Protein AF-A0A1Q7JI27-F1 (afdb_monomer)

Radius of gyration: 29.11 Å; Cα contacts (8 Å, |Δi|>4): 240; chains: 1; bounding box: 107×47×72 Å

Secondary structure (DSSP, 8-state):
--------------PPPP------------------SHHHHHHHHHHHHHHHHHHHHHHHHHHHHHHHHT---HHHHHHHHHHHHHHHHT-SEEEEEEEETTTTEEEEEEEE-TT-PPPPSS--EEETTSHHHHHHHHHT--EEE-GGG-S-GGG--GGGTTEEEEEEEEEEETTEEEEEEEEEEEPPPPPPP------------

Solvent-accessible surface area (backbone atoms only — not comparable to full-atom values): 12632 Å² total; per-residue (Å²): 137,85,88,80,88,83,88,82,86,82,85,87,84,81,90,78,89,86,83,84,88,84,93,84,86,86,88,90,79,80,94,84,81,96,77,81,66,62,67,58,51,52,52,50,50,52,50,51,52,50,53,47,51,50,49,52,51,49,48,53,50,47,54,52,50,47,61,66,67,64,74,56,59,68,58,58,47,48,36,54,50,33,43,50,49,20,64,74,70,71,31,55,30,23,38,34,29,36,60,37,82,88,78,47,24,30,36,53,60,28,53,19,33,76,85,67,56,72,59,74,90,66,74,53,69,43,59,57,74,45,36,52,67,21,49,21,33,74,66,61,41,67,47,74,49,40,55,83,70,54,87,51,70,76,40,58,49,76,93,49,61,79,28,54,33,36,41,37,36,41,42,61,59,87,98,40,43,54,20,36,41,38,38,28,30,55,65,80,79,73,80,75,77,80,76,77,83,77,86,83,82,79,93,80,136

Mean predicted aligned error: 18.59 Å

Sequence (205 aa):
MLQSGIMMTNAVHLAVPEASGNRAELLAAGIDGITPRSQTEDRFLATQLELRRQNERLRLLLDLNEAVAANLPLPEMIRAIAGRLCAILRCDAVAVFLSDDEARRLRLCAQAHPDGKEPDSDEELHPVGRGLLGTVLRSCTPWVGNPARMREQAERESVFERLRSACVFPLAVRDRAVGVLALGRHERAVPVPLAGQHPGAPERD

Foldseek 3Di:
DDDDDDDDDDDDDDDDDDDDDDDDDDDDDDDDDDDDPPVVVVVVVVVVVVVVVVVVVVVVVVVVVCLVVVPDDPLVSVQVVQQVCCVVVVFQKKWKWFADPVVQWTWTSYMDGPVRDGPPPDTDTHHQCWALFNVCQVVQDKDKDALVPDPDPRNRDPSNPQFRIKIKGFPDDPPGGRIIMMTTHHDPPPPDPPDDDDDDDDDDD

pLDDT: mean 70.04, std 21.49, range [25.36, 95.88]

Nearest PDB structures (foldseek):
  3trc-assembly1_A-2  TM=7.043E-01  e=2.452E-07  Coxiella burnetii
  3oov-assembly3_B  TM=7.734E-01  e=1.692E-06  Geobacter sulfurreducens PCA
  3oov-assembly2_A  TM=7.668E-01  e=1.494E-06  Geobacter sulfurreducens PCA
  6oei-assembly1_A-2  TM=6.399E-01  e=6.646E-07  Saccharomyces cerevisiae S288C
  3k2n-assembly1_B  TM=7.358E-01  e=4.049E-06  Chlorobaculum tepidum TLS

Structure (mmCIF, N/CA/C/O backbone):
data_AF-A0A1Q7JI27-F1
#
_entry.id   AF-A0A1Q7JI27-F1
#
loop_
_atom_site.group_PDB
_atom_site.id
_atom_site.type_symbol
_atom_site.label_atom_id
_atom_site.label_alt_id
_atom_site.label_comp_id
_atom_site.label_asym_id
_atom_site.label_entity_id
_atom_site.label_seq_id
_atom_site.pdbx_PDB_ins_code
_atom_site.Cartn_x
_atom_site.Cartn_y
_atom_site.Cartn_z
_atom_site.occupancy
_atom_site.B_iso_or_equiv
_atom_site.auth_seq_id
_atom_site.auth_comp_id
_atom_site.auth_asym_id
_atom_site.auth_atom_id
_atom_site.pdbx_PDB_model_num
ATOM 1 N N . MET A 1 1 ? -48.106 0.132 -21.391 1.00 35.78 1 MET A N 1
ATOM 2 C CA . MET A 1 1 ? -47.119 -0.946 -21.628 1.00 35.78 1 MET A CA 1
ATOM 3 C C . MET A 1 1 ? -46.019 -0.809 -20.585 1.00 35.78 1 MET A C 1
ATOM 5 O O . MET A 1 1 ? -45.655 0.316 -20.274 1.00 35.78 1 MET A O 1
ATOM 9 N N . LEU A 1 2 ? -45.639 -1.925 -19.958 1.00 31.75 2 LEU A N 1
ATOM 10 C CA . LEU A 1 2 ? -44.987 -2.004 -18.645 1.00 31.75 2 LEU A CA 1
ATOM 11 C C . LEU A 1 2 ? -43.521 -1.523 -18.611 1.00 31.75 2 LEU A C 1
ATOM 13 O O . LEU A 1 2 ? -42.742 -1.849 -19.501 1.00 31.75 2 LEU A O 1
ATOM 17 N N . GLN A 1 3 ? -43.155 -0.847 -17.512 1.00 33.44 3 GLN A N 1
ATOM 18 C CA . GLN A 1 3 ? -41.793 -0.794 -16.963 1.00 33.44 3 GLN A CA 1
ATOM 19 C C . GLN A 1 3 ? -41.502 -2.092 -16.186 1.00 33.44 3 GLN A C 1
ATOM 21 O O . GLN A 1 3 ? -42.344 -2.560 -15.422 1.00 33.44 3 GLN A O 1
ATOM 26 N N . SER A 1 4 ? -40.299 -2.636 -16.360 1.00 35.59 4 SER A N 1
ATOM 27 C CA . SER A 1 4 ? -39.711 -3.755 -15.609 1.00 35.59 4 SER A CA 1
ATOM 28 C C . SER A 1 4 ? -38.348 -3.241 -15.127 1.00 35.59 4 SER A C 1
ATOM 30 O O . SER A 1 4 ? -37.598 -2.725 -15.950 1.00 35.59 4 SER A O 1
ATOM 32 N N . GLY A 1 5 ? -38.068 -3.091 -13.830 1.00 32.22 5 GLY A N 1
ATOM 33 C CA . GLY A 1 5 ? -37.704 -4.146 -12.873 1.00 32.22 5 GLY A CA 1
ATOM 34 C C . GLY A 1 5 ? -36.251 -3.864 -12.418 1.00 32.22 5 GLY A C 1
ATOM 35 O O . GLY A 1 5 ? -35.480 -3.353 -13.215 1.00 32.22 5 GLY A O 1
ATOM 36 N N . ILE A 1 6 ? -35.749 -4.064 -11.199 1.00 31.41 6 ILE A N 1
ATOM 37 C CA . ILE A 1 6 ? -36.169 -4.728 -9.963 1.00 31.41 6 ILE A CA 1
ATOM 38 C C . ILE A 1 6 ? -35.336 -4.068 -8.835 1.00 31.41 6 ILE A C 1
ATOM 40 O O . ILE A 1 6 ? -34.111 -4.038 -8.918 1.00 31.41 6 ILE A O 1
ATOM 44 N N . MET A 1 7 ? -35.985 -3.568 -7.777 1.00 26.38 7 MET A N 1
ATOM 45 C CA . MET A 1 7 ? -35.399 -3.459 -6.431 1.00 26.38 7 MET A CA 1
ATOM 46 C C . MET A 1 7 ? -35.679 -4.793 -5.733 1.00 26.38 7 MET A C 1
ATOM 48 O O . MET A 1 7 ? -36.841 -5.182 -5.642 1.00 26.38 7 MET A O 1
ATOM 52 N N . MET A 1 8 ? -34.660 -5.482 -5.217 1.00 27.97 8 MET A N 1
ATOM 53 C CA . MET A 1 8 ? -34.870 -6.551 -4.236 1.00 27.97 8 MET A CA 1
ATOM 54 C C . MET A 1 8 ? -34.174 -6.203 -2.926 1.00 27.97 8 MET A C 1
ATOM 56 O O . MET A 1 8 ? -32.992 -6.450 -2.713 1.00 27.97 8 MET A O 1
ATOM 60 N N . THR A 1 9 ? -34.98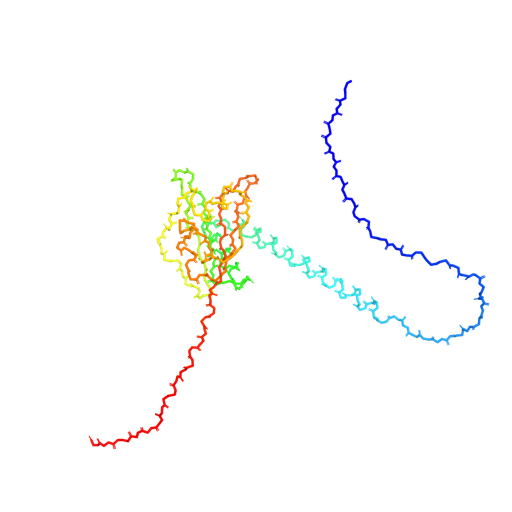1 -5.610 -2.054 1.00 29.48 9 THR A N 1
ATOM 61 C CA . THR A 1 9 ? -34.859 -5.627 -0.601 1.00 29.48 9 THR A CA 1
ATOM 62 C C . THR A 1 9 ? -34.972 -7.073 -0.122 1.00 29.48 9 THR A C 1
ATOM 64 O O . THR A 1 9 ? -35.976 -7.722 -0.405 1.00 29.48 9 THR A O 1
ATOM 67 N N . ASN A 1 10 ? -33.977 -7.579 0.610 1.00 25.36 10 ASN A N 1
ATOM 68 C CA . ASN A 1 10 ? -34.082 -8.871 1.285 1.00 25.36 10 ASN A CA 1
ATOM 69 C C . ASN A 1 10 ? -33.900 -8.676 2.794 1.00 25.36 10 ASN A C 1
ATOM 71 O O . ASN A 1 10 ? -32.814 -8.345 3.268 1.00 25.36 10 ASN A O 1
ATOM 75 N N . ALA A 1 11 ? -35.005 -8.835 3.520 1.00 32.84 11 ALA A N 1
ATOM 76 C CA . ALA A 1 11 ? -35.080 -8.839 4.970 1.00 32.84 11 ALA A CA 1
ATOM 77 C C . ALA A 1 11 ? -34.970 -10.291 5.452 1.00 32.84 11 ALA A C 1
ATOM 79 O O . ALA A 1 11 ? -35.800 -11.124 5.094 1.00 32.84 11 ALA A O 1
ATOM 80 N N . VAL A 1 12 ? -33.961 -10.596 6.271 1.00 33.38 12 VAL A N 1
ATOM 81 C CA . VAL A 1 12 ? -33.876 -11.880 6.974 1.00 33.38 12 VAL A CA 1
ATOM 82 C C . VAL A 1 12 ? -34.496 -11.716 8.355 1.00 33.38 12 VAL A C 1
ATOM 84 O O . VAL A 1 12 ? -34.033 -10.950 9.197 1.00 33.38 12 VAL A O 1
ATOM 87 N N . HIS A 1 13 ? -35.591 -12.443 8.522 1.00 31.19 13 HIS A N 1
ATOM 88 C CA . HIS A 1 13 ? -36.402 -12.609 9.713 1.00 31.19 13 HIS A CA 1
ATOM 89 C C . HIS A 1 13 ? -35.674 -13.528 10.712 1.00 31.19 13 HIS A C 1
ATOM 91 O O . HIS A 1 13 ? -35.216 -14.602 10.323 1.00 31.19 13 HIS A O 1
ATOM 97 N N . LEU A 1 14 ? -35.587 -13.140 11.989 1.00 27.95 14 LEU A N 1
ATOM 98 C CA . LEU A 1 14 ? -35.252 -14.055 13.085 1.00 27.95 14 LEU A CA 1
ATOM 99 C C . LEU A 1 14 ? -36.442 -14.112 14.046 1.00 27.95 14 LEU A C 1
ATOM 101 O O . LEU A 1 14 ? -36.891 -13.090 14.561 1.00 27.95 14 LEU A O 1
ATOM 105 N N . ALA A 1 15 ? -36.968 -15.323 14.203 1.00 29.52 15 ALA A N 1
ATOM 106 C CA . ALA A 1 15 ? -38.186 -15.656 14.920 1.00 29.52 15 ALA A CA 1
ATOM 107 C C . ALA A 1 15 ? -38.073 -15.438 16.440 1.00 29.52 15 ALA A C 1
ATOM 109 O O . ALA A 1 15 ? -37.053 -15.754 17.052 1.00 29.52 15 ALA A O 1
ATOM 110 N N . VAL A 1 16 ? -39.164 -14.957 17.039 1.00 31.06 16 VAL A N 1
ATOM 111 C CA . VAL A 1 16 ? -39.408 -14.912 18.489 1.00 31.06 16 VAL A CA 1
ATOM 112 C C . VAL A 1 16 ? -40.373 -16.055 18.828 1.00 31.06 16 VAL A C 1
ATOM 114 O O . VAL A 1 16 ? -41.385 -16.180 18.139 1.00 31.06 16 VAL A O 1
ATOM 117 N N . PRO A 1 17 ? -40.114 -16.895 19.846 1.00 34.97 17 PRO A N 1
ATOM 118 C CA . PRO A 1 17 ? -41.084 -17.891 20.270 1.00 34.97 17 PRO A CA 1
ATOM 119 C C . PRO A 1 17 ? -42.150 -17.259 21.172 1.00 34.97 17 PRO A C 1
ATOM 121 O O . PRO A 1 17 ? -41.842 -16.635 22.188 1.00 34.97 17 PRO A O 1
ATOM 124 N N . GLU A 1 18 ? -43.412 -17.450 20.792 1.00 29.83 18 GLU A N 1
ATOM 125 C CA . GLU A 1 18 ? -44.592 -17.145 21.598 1.00 29.83 18 GLU A CA 1
ATOM 126 C C . GLU A 1 18 ? -44.766 -18.208 22.695 1.00 29.83 18 GLU A C 1
ATOM 128 O O . GLU A 1 18 ? -44.785 -19.406 22.415 1.00 29.83 18 GLU A O 1
ATOM 133 N N . ALA A 1 19 ? -44.926 -17.771 23.946 1.00 32.03 19 ALA A N 1
ATOM 134 C CA . ALA A 1 19 ? -45.378 -18.615 25.047 1.00 32.03 19 ALA A CA 1
ATOM 135 C C . ALA A 1 19 ? -46.642 -18.000 25.658 1.00 32.03 19 ALA A C 1
ATOM 137 O O . 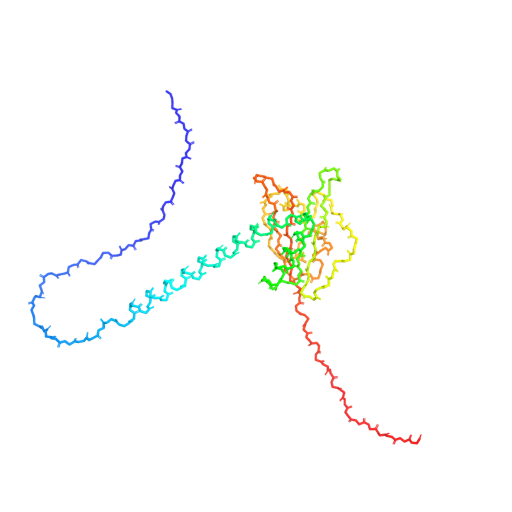ALA A 1 19 ? -46.629 -16.940 26.283 1.00 32.03 19 ALA A O 1
ATOM 138 N N . SER A 1 20 ? -47.751 -18.680 25.408 1.00 31.44 20 SER A N 1
ATOM 139 C CA . SER A 1 20 ? -49.111 -18.386 25.835 1.00 31.44 20 SER A CA 1
ATOM 140 C C . SER A 1 20 ? -49.398 -18.845 27.272 1.00 31.44 20 SER A C 1
ATOM 142 O O . SER A 1 20 ? -49.144 -19.999 27.601 1.00 31.44 20 SER A O 1
ATOM 144 N N . GLY A 1 21 ? -50.064 -17.980 28.050 1.00 30.19 21 GLY A N 1
ATOM 145 C CA . GLY A 1 21 ? -51.012 -18.347 29.116 1.00 30.19 21 GLY A CA 1
ATOM 146 C C . GLY A 1 21 ? -50.470 -18.423 30.550 1.00 30.19 21 GLY A C 1
ATOM 147 O O . GLY A 1 21 ? -49.781 -19.367 30.901 1.00 30.19 21 GLY A O 1
ATOM 148 N N . ASN A 1 22 ? -50.868 -17.496 31.431 1.00 31.17 22 ASN A N 1
ATOM 149 C CA . ASN A 1 22 ? -52.025 -17.670 32.328 1.00 31.17 22 ASN A CA 1
ATOM 150 C C . ASN A 1 22 ? -52.239 -16.402 33.192 1.00 31.17 22 ASN A C 1
ATOM 152 O O . ASN A 1 22 ? -51.288 -15.823 33.709 1.00 31.17 22 ASN A O 1
ATOM 156 N N . ARG A 1 23 ? -53.494 -15.955 33.335 1.00 37.84 23 ARG A N 1
ATOM 157 C CA . ARG A 1 23 ? -53.918 -14.790 34.136 1.00 37.84 23 ARG A CA 1
ATOM 158 C C . ARG A 1 23 ? -54.630 -15.278 35.397 1.00 37.84 23 ARG A C 1
ATOM 160 O O . ARG A 1 23 ? -55.843 -15.442 35.357 1.00 37.84 23 ARG A O 1
ATOM 167 N N . ALA A 1 24 ? -53.898 -15.464 36.490 1.00 34.53 24 ALA A N 1
ATOM 168 C CA . ALA A 1 24 ? -54.427 -15.433 37.856 1.00 34.53 24 ALA A CA 1
ATOM 169 C C . ALA A 1 24 ? -53.267 -15.576 38.847 1.00 34.53 24 ALA A C 1
ATOM 171 O O . ALA A 1 24 ? -52.792 -16.682 39.049 1.00 34.53 24 ALA A O 1
ATOM 172 N N . GLU A 1 25 ? -52.804 -14.462 39.413 1.00 34.84 25 GLU A N 1
ATOM 173 C CA . GLU A 1 25 ? -52.517 -14.322 40.850 1.00 34.84 25 GLU A CA 1
ATOM 174 C C . GLU A 1 25 ? -52.018 -12.900 41.113 1.00 34.84 25 GLU A C 1
ATOM 176 O O . GLU A 1 25 ? -50.879 -12.514 40.858 1.00 34.84 25 GLU A O 1
ATOM 181 N N . LEU A 1 26 ? -52.970 -12.085 41.554 1.00 32.94 26 LEU A N 1
ATOM 182 C CA . LEU A 1 26 ? -52.746 -10.796 42.170 1.00 32.94 26 LEU A CA 1
ATOM 183 C C . LEU A 1 26 ? -52.658 -11.049 43.683 1.00 32.94 26 LEU A C 1
ATOM 185 O O . LEU A 1 26 ? -53.560 -11.679 44.232 1.00 32.94 26 LEU A O 1
ATOM 189 N N . LEU A 1 27 ? -51.654 -10.430 44.312 1.00 31.81 27 LEU A N 1
ATOM 190 C CA . LEU A 1 27 ? -51.533 -10.033 45.726 1.00 31.81 27 LEU A CA 1
ATOM 191 C C . LEU A 1 27 ? -50.530 -10.804 46.608 1.00 31.81 27 LEU A C 1
ATOM 193 O O . LEU A 1 27 ? -50.555 -12.021 46.718 1.00 31.81 27 LEU A O 1
ATOM 197 N N . ALA A 1 28 ? -49.778 -9.975 47.347 1.00 29.42 28 ALA A N 1
ATOM 198 C CA . ALA A 1 28 ? -49.032 -10.220 48.586 1.00 29.42 28 ALA A CA 1
ATOM 199 C C . ALA A 1 28 ? -47.536 -10.584 48.488 1.00 29.42 28 ALA A C 1
ATOM 201 O O . ALA A 1 28 ? -47.153 -11.741 48.577 1.00 29.42 28 ALA A O 1
ATOM 202 N N . ALA A 1 29 ? -46.694 -9.547 48.426 1.00 32.19 29 ALA A N 1
ATOM 203 C CA . ALA A 1 29 ? -45.519 -9.317 49.288 1.00 32.19 29 ALA A CA 1
ATOM 204 C C . ALA A 1 29 ? -44.807 -8.075 48.721 1.00 32.19 29 ALA A C 1
ATOM 206 O O . ALA A 1 29 ? -44.520 -8.010 47.535 1.00 32.19 29 ALA A O 1
ATOM 207 N N . GLY A 1 30 ? -44.653 -6.979 49.455 1.00 28.62 30 GLY A N 1
ATOM 208 C CA . GLY A 1 30 ? -43.846 -6.958 50.668 1.00 28.62 30 GLY A CA 1
ATOM 209 C C . GLY A 1 30 ? -42.439 -6.516 50.262 1.00 28.62 30 GLY A C 1
ATOM 210 O O . GLY A 1 30 ? -41.783 -7.179 49.473 1.00 28.62 30 GLY A O 1
ATOM 211 N N . ILE A 1 31 ? -42.052 -5.337 50.730 1.00 46.81 31 ILE A N 1
ATOM 212 C CA . ILE A 1 31 ? -40.806 -4.620 50.451 1.00 46.81 31 ILE A CA 1
ATOM 213 C C . ILE A 1 31 ? -39.591 -5.530 50.693 1.00 46.81 31 ILE A C 1
ATOM 215 O O . ILE A 1 31 ? -39.471 -6.039 51.798 1.00 46.81 31 ILE A O 1
ATOM 219 N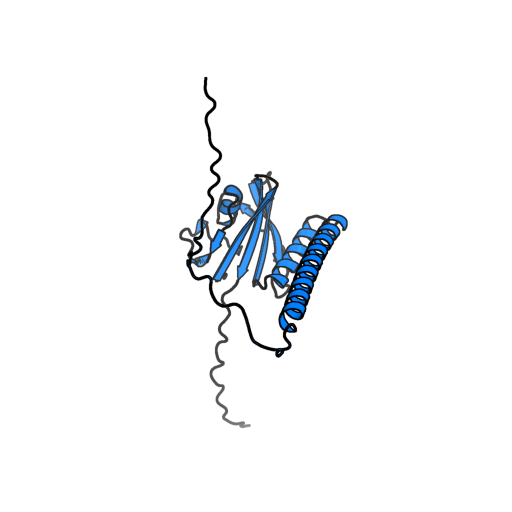 N . ASP A 1 32 ? -38.708 -5.694 49.698 1.00 36.47 32 ASP A N 1
ATOM 220 C CA . ASP A 1 32 ? -37.250 -5.814 49.883 1.00 36.47 32 ASP A CA 1
ATOM 221 C C . ASP A 1 32 ? -36.505 -5.908 48.536 1.00 36.47 32 ASP A C 1
ATOM 223 O O . ASP A 1 32 ? -36.860 -6.701 47.667 1.00 36.47 32 ASP A O 1
ATOM 227 N N . GLY A 1 33 ? -35.432 -5.120 48.379 1.00 36.84 33 GLY A N 1
ATOM 228 C CA . GLY A 1 33 ? -34.380 -5.406 47.393 1.00 36.84 33 GLY A CA 1
ATOM 229 C C . GLY A 1 33 ? -33.932 -4.244 46.503 1.00 36.84 33 GLY A C 1
ATOM 230 O O . GLY A 1 33 ? -34.367 -4.094 45.367 1.00 36.84 33 GLY A O 1
ATOM 231 N N . ILE A 1 34 ? -32.970 -3.466 46.995 1.00 49.34 34 ILE A N 1
ATOM 232 C CA . ILE A 1 34 ? -32.126 -2.533 46.237 1.00 49.34 34 ILE A CA 1
ATOM 233 C C . ILE A 1 34 ? -31.548 -3.211 44.980 1.00 49.34 34 ILE A C 1
ATOM 235 O O . ILE A 1 34 ? -30.660 -4.046 45.092 1.00 49.34 34 ILE A O 1
ATOM 239 N N . THR A 1 35 ? -31.959 -2.794 43.783 1.00 57.19 35 THR A N 1
ATOM 240 C CA . THR A 1 35 ? -31.112 -2.828 42.575 1.00 57.19 35 THR A CA 1
ATOM 241 C C . THR A 1 35 ? -31.520 -1.667 41.667 1.00 57.19 35 THR A C 1
ATOM 243 O O . THR A 1 35 ? -32.651 -1.621 41.190 1.00 57.19 35 THR A O 1
ATOM 246 N N . PRO A 1 36 ? -30.640 -0.663 41.477 1.00 50.00 36 PRO A N 1
ATOM 247 C CA . PRO A 1 36 ? -30.064 -0.524 40.140 1.00 50.00 36 PRO A CA 1
ATOM 248 C C . PRO A 1 36 ? -28.675 0.140 40.191 1.00 50.00 36 PRO A C 1
ATOM 250 O O . PRO A 1 36 ? -28.548 1.353 40.031 1.00 50.00 36 PRO A O 1
ATOM 253 N N . ARG A 1 37 ? -27.608 -0.635 40.419 1.00 48.06 37 ARG A N 1
ATOM 254 C CA . ARG A 1 37 ? -26.233 -0.112 40.286 1.00 48.06 37 ARG A CA 1
ATOM 255 C C . ARG A 1 37 ? -25.603 -0.444 38.928 1.00 48.06 37 ARG A C 1
ATOM 257 O O . ARG A 1 37 ? -24.923 0.406 38.370 1.00 48.06 37 ARG A O 1
ATOM 264 N N . SER A 1 38 ? -25.940 -1.595 38.337 1.00 55.69 38 SER A N 1
ATOM 265 C CA . SER A 1 38 ? -25.374 -2.027 37.049 1.00 55.69 38 SER A CA 1
ATOM 266 C C . SER A 1 38 ? -25.878 -1.226 35.844 1.00 55.69 38 SER A C 1
ATOM 268 O O . SER A 1 38 ? -25.070 -0.790 35.039 1.00 55.69 38 SER A O 1
ATOM 270 N N . GLN A 1 39 ? -27.181 -0.924 35.737 1.00 55.38 39 GLN A N 1
ATOM 271 C CA . GLN A 1 39 ? -27.722 -0.245 34.542 1.00 55.38 39 GLN A CA 1
ATOM 272 C C . GLN A 1 39 ? -27.161 1.173 34.330 1.00 55.38 39 GLN A C 1
ATOM 274 O O . GLN A 1 39 ? -26.995 1.621 33.195 1.00 55.38 39 GLN A O 1
ATOM 279 N N . THR A 1 40 ? -26.869 1.894 35.414 1.00 56.75 40 THR A N 1
ATOM 280 C CA . THR A 1 40 ? -26.315 3.255 35.355 1.00 56.75 40 THR A CA 1
ATOM 281 C C . THR A 1 40 ? -24.840 3.232 34.964 1.00 56.75 40 THR A C 1
ATOM 283 O O . THR A 1 40 ? -24.407 4.059 34.162 1.00 56.75 40 THR A O 1
ATOM 286 N N . GLU A 1 41 ? -24.086 2.264 35.493 1.00 64.94 41 GLU A N 1
ATOM 287 C CA . GLU A 1 41 ? -22.679 2.022 35.157 1.00 64.94 41 GLU A CA 1
ATOM 288 C C . GLU A 1 41 ? -22.547 1.543 33.701 1.00 64.94 41 GLU A C 1
ATOM 290 O O . GLU A 1 41 ? -21.755 2.108 32.950 1.00 64.94 41 GLU A O 1
ATOM 295 N N . ASP A 1 42 ? -23.403 0.625 33.247 1.00 69.75 42 ASP A N 1
ATOM 296 C CA . ASP A 1 42 ? -23.442 0.142 31.861 1.00 69.75 42 ASP A CA 1
ATOM 297 C C . ASP A 1 42 ? -23.762 1.272 30.874 1.00 69.75 42 ASP A C 1
ATOM 299 O O . ASP A 1 42 ? -23.112 1.416 29.835 1.00 69.75 42 ASP A O 1
ATOM 303 N N . ARG A 1 43 ? -24.725 2.141 31.214 1.00 73.25 43 ARG A N 1
ATOM 304 C CA . ARG A 1 43 ? -25.081 3.299 30.380 1.00 73.25 43 ARG A CA 1
ATOM 305 C C . ARG A 1 43 ? -23.980 4.359 30.368 1.00 73.25 43 ARG A C 1
ATOM 307 O O . ARG A 1 43 ? -23.734 4.976 29.329 1.00 73.25 43 ARG A O 1
ATOM 314 N N . PHE A 1 44 ? -23.292 4.553 31.490 1.00 77.38 44 PHE A N 1
ATOM 315 C CA . PHE A 1 44 ? -22.135 5.442 31.590 1.00 77.38 44 PHE A CA 1
ATOM 316 C C . PHE A 1 44 ? -20.955 4.931 30.752 1.00 77.38 44 PHE A C 1
ATOM 318 O O . PHE A 1 44 ? -20.363 5.702 29.997 1.00 77.38 44 PHE A O 1
ATOM 325 N N . LEU A 1 45 ? -20.662 3.630 30.810 1.00 81.31 45 LEU A N 1
ATOM 326 C CA . LEU A 1 45 ? -19.622 2.985 30.008 1.00 81.31 45 LEU A CA 1
ATOM 327 C C . LEU A 1 45 ? -19.949 3.020 28.512 1.00 81.31 45 LEU A C 1
ATOM 329 O O . LEU A 1 45 ? -19.080 3.354 27.708 1.00 81.31 45 LEU A O 1
ATOM 333 N N . ALA A 1 46 ? -21.202 2.764 28.129 1.00 79.56 46 ALA A N 1
ATOM 334 C CA . ALA A 1 46 ? -21.650 2.887 26.742 1.00 79.56 46 ALA A CA 1
ATOM 335 C C . ALA A 1 46 ? -21.486 4.323 26.212 1.00 79.56 46 ALA A C 1
ATOM 337 O O . ALA A 1 46 ? -20.978 4.526 25.110 1.00 79.56 46 ALA A O 1
ATOM 338 N N . THR A 1 47 ? -21.830 5.324 27.027 1.00 84.50 47 THR A N 1
ATOM 339 C CA . THR A 1 47 ? -21.668 6.746 26.678 1.00 84.50 47 THR A CA 1
ATOM 340 C C . THR A 1 47 ? -20.190 7.135 26.568 1.00 84.50 47 THR A C 1
ATOM 342 O O . THR A 1 47 ? -19.806 7.846 25.644 1.00 84.50 47 THR A O 1
ATOM 345 N N . GLN A 1 48 ? -19.337 6.638 27.468 1.00 86.31 48 GLN A N 1
ATOM 346 C CA . GLN A 1 48 ? -17.882 6.831 27.421 1.00 86.31 48 GLN A CA 1
ATOM 347 C C . GLN A 1 48 ? -17.258 6.218 26.160 1.00 86.31 48 GLN A C 1
ATOM 349 O O . GLN A 1 48 ? -16.399 6.840 25.538 1.00 86.31 48 GLN A O 1
ATOM 354 N N . LEU A 1 49 ? -17.683 5.015 25.768 1.00 86.81 49 LEU A N 1
ATOM 355 C CA . LEU A 1 49 ? -17.204 4.344 24.557 1.00 86.81 49 LEU A CA 1
ATOM 356 C C . LEU A 1 49 ? -17.643 5.074 23.286 1.00 86.81 49 LEU A C 1
ATOM 358 O O . LEU A 1 49 ? -16.836 5.234 22.373 1.00 86.81 49 LEU A O 1
ATOM 362 N N . GLU A 1 50 ? -18.884 5.557 23.243 1.00 86.19 50 GLU A N 1
ATOM 363 C CA . GLU A 1 50 ? -19.381 6.358 22.123 1.00 86.19 50 GLU A CA 1
ATOM 364 C C . GLU A 1 50 ? -18.638 7.697 22.029 1.00 86.19 50 GLU A C 1
ATOM 366 O O . GLU A 1 50 ? -18.156 8.064 20.961 1.00 86.19 50 GLU A O 1
ATOM 371 N N . LEU A 1 51 ? -18.425 8.388 23.154 1.00 87.62 51 LEU A N 1
ATOM 372 C CA . LEU A 1 51 ? -17.665 9.639 23.192 1.00 87.62 51 LEU A CA 1
ATOM 373 C C . LEU A 1 51 ? -16.196 9.444 22.777 1.00 87.62 51 LEU A C 1
ATOM 375 O O . LEU A 1 51 ? -15.618 10.313 22.118 1.00 87.62 51 LEU A O 1
ATOM 379 N N . ARG A 1 52 ? -15.588 8.303 23.131 1.00 84.50 52 ARG A N 1
ATOM 380 C CA . ARG A 1 52 ? -14.249 7.914 22.657 1.00 84.50 52 ARG A CA 1
ATOM 381 C C . ARG A 1 52 ? -14.242 7.661 21.156 1.00 84.50 52 ARG A C 1
ATOM 383 O O . ARG A 1 52 ? -13.404 8.241 20.478 1.00 84.50 52 ARG A O 1
ATOM 390 N N . ARG A 1 53 ? -15.205 6.901 20.625 1.00 84.44 53 ARG A N 1
ATOM 391 C CA . ARG A 1 53 ? -15.357 6.684 19.176 1.00 84.44 53 ARG A CA 1
ATOM 392 C C . ARG A 1 53 ? -15.547 7.986 18.408 1.00 84.44 53 ARG A C 1
ATOM 394 O O . ARG A 1 53 ? -14.949 8.164 17.350 1.00 84.44 53 ARG A O 1
ATOM 401 N N . GLN A 1 54 ? -16.354 8.905 18.933 1.00 81.81 54 GLN A N 1
AT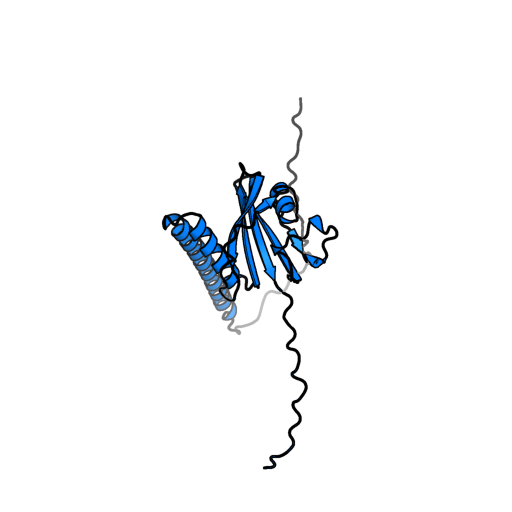OM 402 C CA . GLN A 1 54 ? -16.564 10.209 18.311 1.00 81.81 54 GLN A CA 1
ATOM 403 C C . GLN A 1 54 ? -15.304 11.075 18.363 1.00 81.81 54 GLN A C 1
ATOM 405 O O . GLN A 1 54 ? -14.978 11.703 17.361 1.00 81.81 54 GLN A O 1
ATOM 410 N N . ASN A 1 55 ? -14.547 11.052 19.464 1.00 86.38 55 ASN A N 1
ATOM 411 C CA . ASN A 1 55 ? -13.244 11.722 19.546 1.00 86.38 55 ASN A CA 1
ATOM 412 C C . ASN A 1 55 ? -12.197 11.111 18.611 1.00 86.38 55 ASN A C 1
ATOM 414 O O . ASN A 1 55 ? -11.457 11.849 17.970 1.00 86.38 55 ASN A O 1
ATOM 418 N N . GLU A 1 56 ? -12.124 9.784 18.512 1.00 83.38 56 GLU A N 1
ATOM 419 C CA . GLU A 1 56 ? -11.239 9.086 17.573 1.00 83.38 56 GLU A CA 1
ATOM 420 C C . GLU A 1 56 ? -11.597 9.449 16.133 1.00 83.38 56 GLU A C 1
ATOM 422 O O . GLU A 1 56 ? -10.723 9.811 15.353 1.00 83.38 56 GLU A O 1
ATOM 427 N N . ARG A 1 57 ? -12.890 9.459 15.794 1.00 81.19 57 ARG A N 1
ATOM 428 C CA . ARG A 1 57 ? -13.376 9.894 14.481 1.00 81.19 57 ARG A CA 1
ATOM 429 C C . ARG A 1 57 ? -13.063 11.365 14.202 1.00 81.19 57 ARG A C 1
ATOM 431 O O . ARG A 1 57 ? -12.633 11.680 13.098 1.00 81.19 57 ARG A O 1
ATOM 438 N N . LEU A 1 58 ? -13.268 12.256 15.173 1.00 76.25 58 LEU A N 1
ATOM 439 C CA . LEU A 1 58 ? -12.946 13.681 15.052 1.00 76.25 58 LEU A CA 1
ATOM 440 C C . LEU A 1 58 ? -11.442 13.907 14.892 1.00 76.25 58 LEU A C 1
ATOM 442 O O . LEU A 1 58 ? -11.057 14.718 14.060 1.00 76.25 58 LEU A O 1
ATOM 446 N N . ARG A 1 59 ? -10.600 13.165 15.620 1.00 75.81 59 ARG A N 1
ATOM 447 C CA . ARG A 1 59 ? -9.140 13.187 15.451 1.00 75.81 59 ARG A CA 1
ATOM 448 C C . ARG A 1 59 ? -8.719 12.695 14.080 1.00 75.81 59 ARG A C 1
ATOM 450 O O . ARG A 1 59 ? -7.937 13.369 13.440 1.00 75.81 59 ARG A O 1
ATOM 457 N N . LEU A 1 60 ? -9.288 11.595 13.592 1.00 76.69 60 LEU A N 1
ATOM 458 C CA . LEU A 1 60 ? -9.019 11.118 12.235 1.00 76.69 60 LEU A CA 1
ATOM 459 C C . LEU A 1 60 ? -9.411 12.162 11.182 1.00 76.69 60 LEU A C 1
ATOM 461 O O . LEU A 1 60 ? -8.677 12.369 10.225 1.00 76.69 60 LEU A O 1
ATOM 465 N N . LEU A 1 61 ? -10.552 12.835 11.356 1.00 76.31 61 LEU A N 1
ATOM 466 C CA . LEU A 1 61 ? -10.978 13.905 10.454 1.00 76.31 61 LEU A CA 1
ATOM 467 C C . LEU A 1 61 ? -10.067 15.131 10.544 1.00 76.31 61 LEU A C 1
ATOM 469 O O . LEU A 1 61 ? -9.742 15.689 9.505 1.00 76.31 61 LEU A O 1
ATOM 473 N N . LEU A 1 62 ? -9.642 15.532 11.745 1.00 76.88 62 LEU A N 1
ATOM 474 C CA . LEU A 1 62 ? -8.670 16.608 11.949 1.00 76.88 62 LEU A CA 1
ATOM 475 C C . LEU A 1 62 ? -7.317 16.258 11.332 1.00 76.88 62 LEU A C 1
ATOM 477 O O . LEU A 1 62 ? -6.823 17.051 10.550 1.00 76.88 62 LEU A O 1
ATOM 481 N N . ASP A 1 63 ? -6.784 15.063 11.580 1.00 67.31 63 ASP A N 1
ATOM 482 C CA . ASP A 1 63 ? -5.521 14.579 11.013 1.00 67.31 63 ASP A CA 1
ATOM 483 C C . ASP A 1 63 ? -5.570 14.546 9.477 1.00 67.31 63 ASP A C 1
ATOM 485 O O . ASP A 1 63 ? -4.620 14.948 8.807 1.00 67.31 63 ASP A O 1
ATOM 489 N N . LEU A 1 64 ? -6.690 14.094 8.899 1.00 70.44 64 LEU A N 1
ATOM 490 C CA . LEU A 1 64 ? -6.908 14.119 7.451 1.00 70.44 64 LEU A CA 1
ATOM 491 C C . LEU A 1 64 ? -7.009 15.553 6.924 1.00 70.44 64 LEU A C 1
ATOM 493 O O . LEU A 1 64 ? -6.438 15.864 5.884 1.00 70.44 64 LEU A O 1
ATOM 497 N N . ASN A 1 65 ? -7.723 16.428 7.630 1.00 61.09 65 ASN A N 1
ATOM 498 C CA . A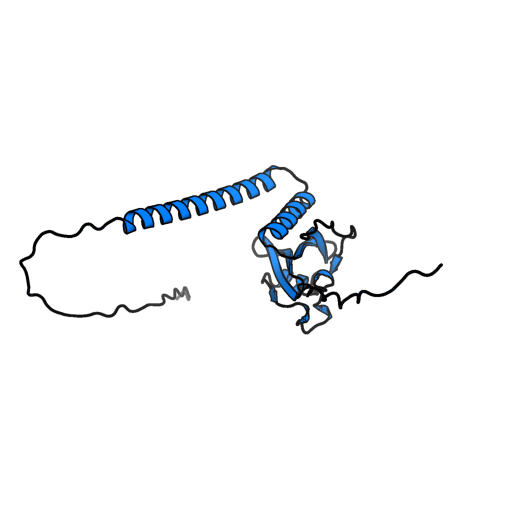SN A 1 65 ? -7.922 17.810 7.212 1.00 61.09 65 ASN A CA 1
ATOM 499 C C . ASN A 1 65 ? -6.636 18.633 7.360 1.00 61.09 65 ASN A C 1
ATOM 501 O O . ASN A 1 65 ? -6.367 19.491 6.533 1.00 61.09 65 ASN A O 1
ATOM 505 N N . GLU A 1 66 ? -5.815 18.339 8.363 1.00 61.81 66 GLU A N 1
ATOM 506 C CA . GLU A 1 66 ? -4.510 18.950 8.601 1.00 61.81 66 GLU A CA 1
ATOM 507 C C . GLU A 1 66 ? -3.481 18.443 7.581 1.00 61.81 66 GLU A C 1
ATOM 509 O O . GLU A 1 66 ? -2.726 19.240 7.034 1.00 61.81 66 GLU A O 1
ATOM 514 N N . ALA A 1 67 ? -3.528 17.159 7.203 1.00 56.28 67 ALA A N 1
ATOM 515 C CA . ALA A 1 67 ? -2.744 16.624 6.087 1.00 56.28 67 ALA A CA 1
ATOM 516 C C . ALA A 1 67 ? -3.115 17.270 4.738 1.00 56.28 67 ALA A C 1
ATOM 518 O O . ALA A 1 67 ? -2.232 17.554 3.932 1.00 56.28 67 ALA A O 1
ATOM 519 N N . VAL A 1 68 ? -4.403 17.549 4.507 1.00 57.16 68 VAL A N 1
ATOM 520 C CA . VAL A 1 68 ? -4.880 18.281 3.321 1.00 57.16 68 VAL A CA 1
ATOM 521 C C . VAL A 1 68 ? -4.526 19.776 3.399 1.00 57.16 68 VAL A C 1
ATOM 523 O O . VAL A 1 68 ? -4.188 20.376 2.382 1.00 57.16 68 VAL A O 1
ATOM 526 N N . ALA A 1 69 ? -4.570 20.383 4.590 1.00 52.50 69 ALA A N 1
ATOM 527 C CA . ALA A 1 69 ? -4.337 21.813 4.810 1.00 52.50 69 ALA A CA 1
ATOM 528 C C . ALA A 1 69 ? -2.855 22.209 4.889 1.00 52.50 69 ALA A C 1
ATOM 530 O O . ALA A 1 69 ? -2.533 23.376 4.671 1.00 52.50 69 ALA A O 1
ATOM 531 N N . ALA A 1 70 ? -1.943 21.273 5.164 1.00 50.47 70 ALA A N 1
ATOM 532 C CA . ALA A 1 70 ? -0.519 21.569 5.323 1.00 50.47 70 ALA A CA 1
ATOM 533 C C . ALA A 1 70 ? 0.188 21.975 4.016 1.00 50.47 70 ALA A C 1
ATOM 535 O O . ALA A 1 70 ? 1.362 22.335 4.052 1.00 50.47 70 ALA A O 1
ATOM 536 N N . ASN A 1 71 ? -0.505 21.931 2.869 1.00 52.44 71 ASN A N 1
ATOM 537 C CA . ASN A 1 71 ? 0.043 22.280 1.555 1.00 52.44 71 ASN A CA 1
ATOM 538 C C . ASN A 1 71 ? 1.369 21.546 1.260 1.00 52.44 71 ASN A C 1
ATOM 540 O O . ASN A 1 71 ? 2.235 22.060 0.549 1.00 52.44 71 ASN A O 1
ATOM 544 N N . LEU A 1 72 ? 1.537 20.355 1.852 1.00 56.28 72 LEU A N 1
ATOM 545 C CA . LEU A 1 72 ? 2.698 19.512 1.628 1.00 56.28 72 LEU A CA 1
ATOM 546 C C . LEU A 1 72 ? 2.673 19.049 0.170 1.00 56.28 72 LEU A C 1
ATOM 548 O O . LEU A 1 72 ? 1.610 18.654 -0.329 1.00 56.28 72 LEU A O 1
ATOM 552 N N . PRO A 1 73 ? 3.827 19.021 -0.514 1.00 72.25 73 PRO A N 1
ATOM 553 C CA . PRO A 1 73 ? 3.934 18.328 -1.784 1.00 72.25 73 PRO A CA 1
ATOM 554 C C . PRO A 1 73 ? 3.374 16.908 -1.628 1.00 72.25 73 PRO A C 1
ATOM 556 O O . PRO A 1 73 ? 3.732 16.197 -0.687 1.00 72.25 73 PRO A O 1
ATOM 559 N N . LEU A 1 74 ? 2.510 16.479 -2.556 1.00 75.56 74 LEU A N 1
ATOM 560 C CA . LEU A 1 74 ? 1.865 15.156 -2.553 1.00 75.56 74 LEU A CA 1
ATOM 561 C C . LEU A 1 74 ? 2.804 13.992 -2.143 1.00 75.56 74 LEU A C 1
ATOM 563 O O . LEU A 1 74 ? 2.371 13.147 -1.356 1.00 75.56 74 LEU A O 1
ATOM 567 N N . PRO A 1 75 ? 4.079 13.935 -2.587 1.00 76.94 75 PRO A N 1
ATOM 568 C CA . PRO A 1 75 ? 5.008 12.889 -2.159 1.00 76.94 75 PRO A CA 1
ATOM 569 C C . PRO A 1 75 ? 5.257 12.851 -0.646 1.00 76.94 75 PRO A C 1
ATOM 571 O O . PRO A 1 75 ? 5.303 11.775 -0.055 1.00 76.94 75 PRO A O 1
ATOM 574 N N . GLU A 1 76 ? 5.400 14.005 0.003 1.00 79.75 76 GLU A N 1
ATOM 575 C CA . GLU A 1 76 ? 5.657 14.080 1.444 1.00 79.75 76 GLU A CA 1
ATOM 576 C C . GLU A 1 76 ? 4.431 13.649 2.249 1.00 79.75 76 GLU A C 1
ATOM 578 O O . GLU A 1 76 ? 4.555 12.887 3.210 1.00 79.75 76 GLU A O 1
ATOM 583 N N . MET A 1 77 ? 3.236 14.045 1.801 1.00 84.62 77 MET A N 1
ATOM 584 C CA . MET A 1 77 ? 1.980 13.601 2.405 1.00 84.62 77 MET A CA 1
ATOM 585 C C . MET A 1 77 ? 1.831 12.075 2.326 1.00 84.62 77 MET A C 1
ATOM 587 O O . MET A 1 77 ? 1.525 11.429 3.329 1.00 84.62 77 MET A O 1
ATOM 591 N N . ILE A 1 78 ? 2.087 11.476 1.159 1.00 86.12 78 ILE A N 1
ATOM 592 C CA . ILE A 1 78 ? 1.984 10.020 0.977 1.00 86.12 78 ILE A CA 1
ATOM 593 C C . ILE A 1 78 ? 2.993 9.285 1.870 1.00 86.12 78 ILE A C 1
ATOM 595 O O . ILE A 1 78 ? 2.628 8.290 2.500 1.00 86.12 78 ILE A O 1
ATOM 599 N N . ARG A 1 79 ? 4.233 9.781 1.988 1.00 86.38 79 ARG A N 1
ATOM 600 C CA . ARG A 1 79 ? 5.241 9.203 2.897 1.00 86.38 79 ARG A CA 1
ATOM 601 C C . ARG A 1 79 ? 4.803 9.272 4.356 1.00 86.38 79 ARG A C 1
ATOM 603 O O . ARG A 1 79 ? 4.887 8.266 5.060 1.00 86.38 79 ARG A O 1
ATOM 610 N N . ALA A 1 80 ? 4.282 10.416 4.800 1.00 85.56 80 ALA A N 1
ATOM 611 C CA . ALA A 1 80 ? 3.782 10.575 6.162 1.00 85.56 80 ALA A CA 1
ATOM 612 C C . ALA A 1 80 ? 2.624 9.605 6.462 1.00 85.56 80 ALA A C 1
ATOM 614 O O . ALA A 1 80 ? 2.593 8.988 7.530 1.00 85.56 80 ALA A O 1
ATOM 615 N N . ILE A 1 81 ? 1.700 9.422 5.513 1.00 88.06 81 ILE A N 1
ATOM 616 C CA . ILE A 1 81 ? 0.595 8.460 5.633 1.00 88.06 81 ILE A CA 1
ATOM 617 C C . ILE A 1 81 ? 1.130 7.026 5.706 1.00 88.06 81 ILE A C 1
ATOM 619 O O . ILE A 1 81 ? 0.735 6.281 6.602 1.00 88.06 81 ILE A O 1
ATOM 623 N N . ALA A 1 82 ? 2.046 6.636 4.815 1.00 89.69 82 ALA A N 1
ATOM 624 C CA . ALA A 1 82 ? 2.626 5.293 4.804 1.00 89.69 82 ALA A CA 1
ATOM 625 C C . ALA A 1 82 ? 3.328 4.960 6.133 1.00 89.69 82 ALA A C 1
ATOM 627 O O . ALA A 1 82 ? 3.083 3.897 6.707 1.00 89.69 82 ALA A O 1
ATOM 628 N N . GLY A 1 83 ? 4.122 5.893 6.671 1.00 88.31 83 GLY A N 1
ATOM 629 C CA . GLY A 1 83 ? 4.775 5.738 7.974 1.00 88.31 83 GLY A CA 1
ATOM 630 C C . GLY A 1 83 ? 3.776 5.563 9.122 1.00 88.31 83 GLY A C 1
ATOM 631 O O . GLY A 1 83 ? 3.913 4.652 9.941 1.00 88.31 83 GLY A O 1
ATOM 632 N N . ARG A 1 84 ? 2.712 6.376 9.149 1.00 88.25 84 ARG A N 1
ATOM 633 C CA . ARG A 1 84 ? 1.640 6.262 10.154 1.00 88.25 84 ARG A CA 1
ATOM 634 C C . ARG A 1 84 ? 0.891 4.934 10.053 1.00 88.25 84 ARG A C 1
ATOM 636 O O . ARG A 1 84 ? 0.642 4.307 11.080 1.00 88.25 84 ARG A O 1
ATOM 643 N N . LEU A 1 85 ? 0.564 4.481 8.841 1.00 89.12 85 LEU A N 1
ATOM 644 C CA . LEU A 1 85 ? -0.075 3.180 8.619 1.00 89.12 85 LEU A CA 1
ATOM 645 C C . LEU A 1 85 ? 0.808 2.038 9.122 1.00 89.12 85 LEU A C 1
ATOM 647 O O . LEU A 1 85 ? 0.305 1.151 9.809 1.00 89.12 85 LEU A O 1
ATOM 651 N N . CYS A 1 86 ? 2.113 2.096 8.850 1.00 88.31 86 CYS A N 1
ATOM 652 C CA . CYS A 1 86 ? 3.068 1.101 9.328 1.00 88.31 86 CYS A CA 1
ATOM 653 C C . CYS A 1 86 ? 3.052 0.994 10.862 1.00 88.31 86 CYS A C 1
ATOM 655 O O . CYS A 1 86 ? 2.950 -0.104 11.413 1.00 88.31 86 CYS A O 1
ATOM 657 N N . ALA A 1 87 ? 3.067 2.139 11.554 1.00 84.94 87 ALA A N 1
ATOM 658 C CA . ALA A 1 87 ? 3.047 2.202 13.014 1.00 84.94 87 ALA A CA 1
ATOM 659 C C . ALA A 1 87 ? 1.714 1.726 13.624 1.00 84.94 87 ALA A C 1
ATOM 661 O O . ALA A 1 87 ? 1.709 0.949 14.582 1.00 84.94 87 ALA A O 1
ATOM 662 N N . ILE A 1 88 ? 0.576 2.165 13.073 1.00 87.69 88 ILE A N 1
ATOM 663 C CA . ILE A 1 88 ? -0.762 1.852 13.605 1.00 87.69 88 ILE A CA 1
ATOM 664 C C . ILE A 1 88 ? -1.127 0.387 13.352 1.00 87.69 88 ILE A C 1
ATOM 666 O O . ILE A 1 88 ? -1.612 -0.297 14.255 1.00 87.69 88 ILE A O 1
ATOM 670 N N . LEU A 1 89 ? -0.887 -0.108 12.135 1.00 85.69 89 LEU A N 1
ATOM 671 C CA . LEU A 1 89 ? -1.270 -1.460 11.725 1.00 85.69 89 LEU A CA 1
ATOM 672 C C . LEU A 1 89 ? -0.266 -2.529 12.172 1.00 85.69 89 LEU A C 1
ATOM 674 O O . LEU A 1 89 ? -0.567 -3.718 12.061 1.00 85.69 89 LEU A O 1
ATOM 678 N N . ARG A 1 90 ? 0.899 -2.128 12.705 1.00 84.19 90 ARG A N 1
ATOM 679 C CA . ARG A 1 90 ? 1.981 -3.028 13.144 1.00 84.19 90 ARG A CA 1
ATOM 680 C C . ARG A 1 90 ? 2.365 -4.043 12.059 1.00 84.19 90 ARG A C 1
ATOM 682 O O . ARG A 1 90 ? 2.572 -5.226 12.345 1.00 84.19 90 ARG A O 1
ATOM 689 N N . CYS A 1 91 ? 2.380 -3.583 10.813 1.00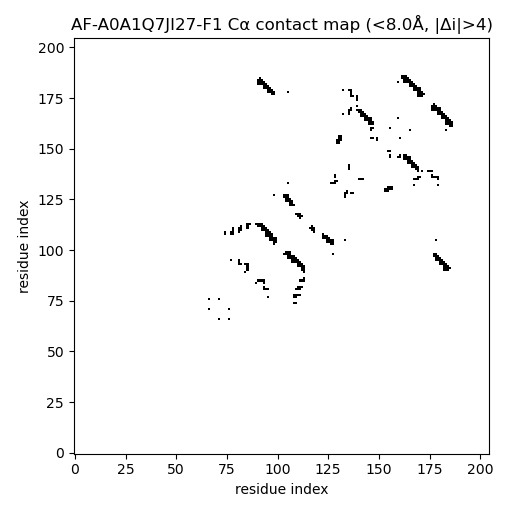 85.50 91 CYS A N 1
ATOM 690 C CA . CYS A 1 91 ? 2.866 -4.335 9.666 1.00 85.50 91 CYS A CA 1
ATOM 691 C C . CYS A 1 91 ? 4.360 -4.075 9.471 1.00 85.50 91 CYS A C 1
ATOM 693 O O . CYS A 1 91 ? 4.873 -3.042 9.894 1.00 85.50 91 CYS A O 1
ATOM 695 N N . ASP A 1 92 ? 5.046 -5.018 8.833 1.00 88.50 92 ASP A N 1
ATOM 696 C CA . ASP A 1 92 ? 6.500 -4.963 8.675 1.00 88.50 92 ASP A CA 1
ATOM 697 C C . ASP A 1 92 ? 6.924 -4.194 7.414 1.00 88.50 92 ASP A C 1
ATOM 699 O O . ASP A 1 92 ? 8.072 -3.779 7.301 1.00 88.50 92 ASP A O 1
ATOM 703 N N . ALA A 1 93 ? 5.994 -3.976 6.481 1.00 88.94 93 ALA A N 1
ATOM 704 C CA . ALA A 1 93 ? 6.202 -3.136 5.310 1.00 88.94 93 ALA A CA 1
ATOM 705 C C . ALA A 1 93 ? 4.888 -2.486 4.855 1.00 88.94 93 ALA A C 1
ATOM 707 O O . ALA A 1 93 ? 3.824 -3.114 4.886 1.00 88.94 93 ALA A O 1
ATOM 708 N N . VAL A 1 94 ? 4.974 -1.244 4.389 1.00 91.88 94 VAL A N 1
ATOM 709 C CA . VAL A 1 94 ? 3.917 -0.518 3.675 1.00 91.88 94 VAL A CA 1
ATOM 710 C C . VAL A 1 94 ? 4.519 0.067 2.409 1.00 91.88 94 VAL A C 1
ATOM 712 O O . VAL A 1 94 ? 5.589 0.662 2.473 1.00 91.88 94 VAL A O 1
ATOM 715 N N . ALA A 1 95 ? 3.832 -0.051 1.278 1.00 91.75 95 ALA A N 1
ATOM 716 C CA . ALA A 1 95 ? 4.224 0.586 0.027 1.00 91.75 95 ALA A CA 1
ATOM 717 C C . ALA A 1 95 ? 3.014 1.228 -0.658 1.00 91.75 95 ALA A C 1
ATOM 719 O O . ALA A 1 95 ? 1.919 0.662 -0.672 1.00 91.75 95 ALA A O 1
ATOM 720 N N . VAL A 1 96 ? 3.209 2.413 -1.230 1.00 92.00 96 VAL A N 1
ATOM 721 C CA . VAL A 1 96 ? 2.199 3.127 -2.015 1.00 92.00 96 VAL A CA 1
ATOM 722 C C . VAL A 1 96 ? 2.711 3.311 -3.430 1.00 92.00 96 VAL A C 1
ATOM 724 O O . VAL A 1 96 ? 3.750 3.935 -3.646 1.00 92.00 96 VAL A O 1
ATOM 727 N N . PHE A 1 97 ? 1.932 2.823 -4.386 1.00 91.75 97 PHE A N 1
ATOM 728 C CA . PHE A 1 97 ? 2.185 2.953 -5.811 1.00 91.75 97 PHE A CA 1
ATOM 729 C C . PHE A 1 97 ? 1.119 3.836 -6.441 1.00 91.75 97 PHE A C 1
ATOM 731 O O . PHE A 1 97 ? -0.071 3.619 -6.213 1.00 91.75 97 PHE A O 1
ATOM 738 N N . LEU A 1 98 ? 1.518 4.800 -7.262 1.00 91.00 98 LEU A N 1
ATOM 739 C CA . LEU A 1 98 ? 0.586 5.585 -8.070 1.00 91.00 98 LEU A CA 1
ATOM 740 C C . LEU A 1 98 ? 0.755 5.249 -9.545 1.00 91.00 98 LEU A C 1
ATOM 742 O O . LEU A 1 98 ? 1.856 4.940 -9.999 1.00 91.00 98 LEU A O 1
ATOM 746 N N . SER A 1 99 ? -0.351 5.290 -10.282 1.00 89.00 99 SER A N 1
ATOM 747 C CA . SER A 1 99 ? -0.325 5.093 -11.728 1.00 89.00 99 SER A CA 1
ATOM 748 C C . SER A 1 99 ? 0.248 6.329 -12.402 1.00 89.00 99 SER A C 1
ATOM 750 O O . SER A 1 99 ? -0.210 7.446 -12.168 1.00 89.00 99 SER A O 1
ATOM 752 N N . ASP A 1 100 ? 1.235 6.103 -13.251 1.00 83.38 100 ASP A N 1
ATOM 753 C CA . ASP A 1 100 ? 1.724 7.048 -14.236 1.00 83.38 100 ASP A CA 1
ATOM 754 C C . ASP A 1 100 ? 1.080 6.689 -15.582 1.00 83.38 100 ASP A C 1
ATOM 756 O O . ASP A 1 100 ? 1.420 5.676 -16.210 1.00 83.38 100 ASP A O 1
ATOM 760 N N . ASP A 1 101 ? 0.088 7.489 -15.978 1.00 73.88 101 ASP A N 1
ATOM 761 C CA . ASP A 1 101 ? -0.687 7.279 -17.202 1.00 73.88 101 ASP A CA 1
ATOM 762 C C . ASP A 1 101 ? 0.168 7.478 -18.468 1.00 73.88 101 ASP A C 1
ATOM 764 O O . ASP A 1 101 ? -0.082 6.808 -19.475 1.00 73.88 101 ASP A O 1
ATOM 768 N N . GLU A 1 102 ? 1.198 8.332 -18.423 1.00 73.88 102 GLU A N 1
ATOM 769 C CA . GLU A 1 102 ? 2.105 8.570 -19.554 1.00 73.88 102 GLU A CA 1
ATOM 770 C C . GLU A 1 102 ? 3.065 7.393 -19.735 1.00 73.88 102 GLU A C 1
ATOM 772 O O . GLU A 1 102 ? 3.200 6.849 -20.835 1.00 73.88 102 GLU A O 1
ATOM 777 N N . ALA A 1 103 ? 3.682 6.938 -18.643 1.00 70.75 103 ALA A N 1
ATOM 778 C CA . ALA A 1 103 ? 4.632 5.831 -18.677 1.00 70.75 103 ALA A CA 1
ATOM 779 C C . ALA A 1 103 ? 3.955 4.450 -18.761 1.00 70.75 103 ALA A C 1
ATOM 781 O O . ALA A 1 103 ? 4.625 3.458 -19.059 1.00 70.75 103 ALA A O 1
ATOM 782 N N . ARG A 1 104 ? 2.642 4.360 -18.490 1.00 80.94 104 ARG A N 1
ATOM 783 C CA . ARG A 1 104 ? 1.900 3.104 -18.253 1.00 80.94 104 ARG A CA 1
ATOM 784 C C . ARG A 1 104 ? 2.579 2.229 -17.195 1.00 80.94 104 ARG A C 1
ATOM 786 O O . ARG A 1 104 ? 2.709 1.009 -17.353 1.00 80.94 104 ARG A O 1
ATOM 793 N N . ARG A 1 105 ? 3.027 2.855 -16.107 1.00 87.12 105 ARG A N 1
ATOM 794 C CA . ARG A 1 105 ? 3.708 2.183 -14.992 1.00 87.12 105 ARG A CA 1
ATOM 795 C C . ARG A 1 105 ? 3.120 2.590 -13.650 1.00 87.12 105 ARG A C 1
ATOM 797 O O . ARG A 1 105 ? 2.531 3.650 -13.508 1.00 87.12 105 ARG A O 1
ATOM 804 N N . LEU A 1 106 ? 3.250 1.706 -12.677 1.00 88.50 106 LEU A N 1
ATOM 805 C CA . LEU A 1 106 ? 3.048 1.984 -11.270 1.00 88.50 106 LEU A CA 1
ATOM 806 C C . LEU A 1 106 ? 4.386 2.436 -10.700 1.00 88.50 106 LEU A C 1
ATOM 808 O O . LEU A 1 106 ? 5.367 1.696 -10.765 1.00 88.50 106 LEU A O 1
ATOM 812 N N . ARG A 1 107 ? 4.410 3.649 -10.159 1.00 88.25 107 ARG A N 1
ATOM 813 C CA . ARG A 1 107 ? 5.594 4.261 -9.563 1.00 88.25 107 ARG A CA 1
ATOM 814 C C . ARG A 1 107 ? 5.513 4.178 -8.052 1.00 88.25 107 ARG A C 1
ATOM 816 O O . ARG A 1 107 ? 4.521 4.629 -7.466 1.00 88.25 107 ARG A O 1
ATOM 823 N N . LEU A 1 108 ? 6.544 3.619 -7.426 1.00 88.62 108 LEU A N 1
ATOM 824 C CA . LEU A 1 108 ? 6.677 3.613 -5.973 1.00 88.62 108 LEU A CA 1
ATOM 825 C C . LEU A 1 108 ? 6.811 5.057 -5.464 1.00 88.62 108 LEU A C 1
ATOM 827 O O . LEU A 1 108 ? 7.790 5.740 -5.736 1.00 88.62 108 LEU A O 1
ATOM 831 N N . CYS A 1 109 ? 5.800 5.539 -4.746 1.00 87.12 109 CYS A N 1
ATOM 832 C CA . CYS A 1 109 ? 5.746 6.910 -4.227 1.00 87.12 109 CYS A CA 1
ATOM 833 C C . CYS A 1 109 ? 6.137 6.996 -2.749 1.00 87.12 109 CYS A C 1
ATOM 835 O O . CYS A 1 109 ? 6.619 8.033 -2.291 1.00 87.12 109 CYS A O 1
ATOM 837 N N . ALA A 1 110 ? 5.913 5.919 -1.996 1.00 88.50 110 ALA A N 1
ATOM 838 C CA . ALA A 1 110 ? 6.363 5.799 -0.619 1.00 88.50 110 ALA A CA 1
ATOM 839 C C . ALA A 1 110 ? 6.544 4.338 -0.228 1.00 88.50 110 ALA A C 1
ATOM 841 O O . ALA A 1 110 ? 5.766 3.478 -0.643 1.00 88.50 110 ALA A O 1
ATOM 842 N N . GLN A 1 111 ? 7.507 4.100 0.653 1.00 89.94 111 GLN A N 1
ATOM 843 C CA . GLN A 1 111 ? 7.685 2.844 1.360 1.00 89.94 111 GLN A CA 1
ATOM 844 C C . GLN A 1 111 ? 7.993 3.149 2.826 1.00 89.94 111 GLN A C 1
ATOM 846 O O . GLN A 1 111 ? 8.666 4.136 3.122 1.00 89.94 111 GLN A O 1
ATOM 851 N N . ALA A 1 112 ? 7.484 2.332 3.740 1.00 88.62 112 ALA A N 1
ATOM 852 C CA . ALA A 1 112 ? 7.742 2.456 5.165 1.00 88.62 112 ALA A CA 1
ATOM 853 C C . ALA A 1 112 ? 7.934 1.079 5.802 1.00 88.62 112 ALA A C 1
ATOM 855 O O . ALA A 1 112 ? 7.229 0.126 5.467 1.00 88.62 112 ALA A O 1
ATOM 856 N N . HIS A 1 113 ? 8.862 1.016 6.753 1.00 87.56 113 HIS A N 1
ATOM 857 C CA . HIS A 1 113 ? 9.179 -0.162 7.556 1.00 87.56 113 HIS A CA 1
ATOM 858 C C . HIS A 1 113 ? 9.218 0.237 9.043 1.00 87.56 113 HIS A C 1
ATOM 860 O O . HIS A 1 113 ? 9.534 1.394 9.340 1.00 87.56 113 HIS A O 1
ATOM 866 N N . PRO A 1 114 ? 8.959 -0.685 9.990 1.00 85.38 114 PRO A N 1
ATOM 867 C CA . PRO A 1 114 ? 9.032 -0.405 11.427 1.00 85.38 114 PRO A CA 1
ATOM 868 C C . PRO A 1 114 ? 10.388 0.140 11.874 1.00 85.38 114 PRO A C 1
ATOM 870 O O . PRO A 1 114 ? 10.449 0.988 12.759 1.00 85.38 114 PRO A O 1
ATOM 873 N N . ASP A 1 115 ? 11.460 -0.317 11.225 1.00 81.94 115 ASP A N 1
ATOM 874 C CA . ASP A 1 115 ? 12.839 0.046 11.557 1.00 81.94 115 ASP A CA 1
ATOM 875 C C . ASP A 1 115 ? 13.220 1.454 11.062 1.00 81.94 115 ASP A C 1
ATOM 877 O O . ASP A 1 115 ? 14.372 1.865 11.180 1.00 81.94 115 ASP A O 1
ATOM 881 N N . GLY A 1 116 ? 12.276 2.193 10.462 1.00 72.56 116 GLY A N 1
ATOM 882 C CA . GLY A 1 116 ? 12.500 3.542 9.936 1.00 72.56 116 GLY A CA 1
ATOM 883 C C . GLY A 1 116 ? 13.432 3.589 8.725 1.00 72.56 116 GLY A C 1
ATOM 884 O O . GLY A 1 116 ? 13.855 4.669 8.325 1.00 72.56 116 GLY A O 1
ATOM 885 N N . LYS A 1 117 ? 13.761 2.428 8.146 1.00 70.44 117 LYS A N 1
ATOM 886 C CA . LYS A 1 117 ? 14.639 2.329 6.984 1.00 70.44 117 LYS A CA 1
ATOM 887 C C . LYS A 1 117 ? 13.974 3.018 5.794 1.00 70.44 117 LYS A C 1
ATOM 889 O O . LYS A 1 117 ? 12.892 2.601 5.365 1.00 70.44 117 LYS A O 1
ATOM 894 N N . GLU A 1 118 ? 14.614 4.077 5.310 1.00 60.44 118 GLU A N 1
ATOM 895 C CA . GLU A 1 118 ? 14.180 4.781 4.109 1.00 60.44 11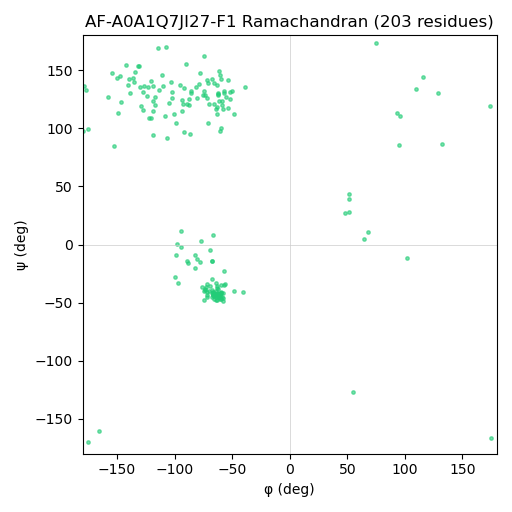8 GLU A CA 1
ATOM 896 C C . GLU A 1 118 ? 14.206 3.818 2.910 1.00 60.44 118 GLU A C 1
ATOM 898 O O . GLU A 1 118 ? 15.042 2.906 2.884 1.00 60.44 118 GLU A O 1
ATOM 903 N N . PRO A 1 119 ? 13.268 3.960 1.954 1.00 59.16 119 PRO A N 1
ATOM 904 C CA . PRO A 1 119 ? 13.335 3.210 0.707 1.00 59.16 119 PRO A CA 1
ATOM 905 C C . PRO A 1 119 ? 14.700 3.416 0.052 1.00 59.16 119 PRO A C 1
ATOM 907 O O . PRO A 1 119 ? 15.217 4.536 0.059 1.00 59.16 119 PRO A O 1
ATOM 910 N N . ASP A 1 120 ? 15.251 2.358 -0.550 1.00 57.34 120 ASP A N 1
ATOM 911 C CA . ASP A 1 120 ? 16.335 2.552 -1.510 1.00 57.34 120 ASP A CA 1
ATOM 912 C C . ASP A 1 120 ? 15.817 3.525 -2.575 1.00 57.34 120 ASP A C 1
ATOM 914 O O . ASP A 1 120 ? 14.714 3.378 -3.099 1.00 57.34 120 ASP A O 1
ATOM 918 N N . SER A 1 121 ? 16.581 4.586 -2.810 1.00 51.38 121 SER A N 1
ATOM 919 C CA . SER A 1 121 ? 16.176 5.806 -3.516 1.00 51.38 121 SER A CA 1
ATOM 920 C C . SER A 1 121 ? 15.863 5.634 -5.009 1.00 51.38 121 SER A C 1
ATOM 922 O O . SER A 1 121 ? 15.652 6.630 -5.701 1.00 51.38 121 SER A O 1
ATOM 924 N N . ASP A 1 122 ? 15.811 4.402 -5.507 1.00 55.84 122 ASP A N 1
ATOM 925 C CA . ASP A 1 122 ? 15.445 4.110 -6.884 1.00 55.84 122 ASP A CA 1
ATOM 926 C C . ASP A 1 122 ? 13.922 3.978 -6.996 1.00 55.84 122 ASP A C 1
ATOM 928 O O . ASP A 1 122 ? 13.292 3.128 -6.365 1.00 55.84 122 ASP A O 1
ATOM 932 N N . GLU A 1 123 ? 13.311 4.838 -7.817 1.00 63.62 123 GLU A N 1
ATOM 933 C CA . GLU A 1 123 ? 11.902 4.706 -8.189 1.00 63.62 123 GLU A CA 1
ATOM 934 C C . GLU A 1 123 ? 11.688 3.365 -8.899 1.00 63.62 123 GLU A C 1
ATOM 936 O O . GLU A 1 123 ? 11.927 3.216 -10.100 1.00 63.62 123 GLU A O 1
ATOM 941 N N . GLU A 1 124 ? 11.216 2.369 -8.153 1.00 69.94 124 GLU A N 1
ATOM 942 C CA . GLU A 1 124 ? 10.842 1.091 -8.735 1.00 69.94 124 GLU A CA 1
ATOM 943 C C . GLU A 1 124 ? 9.566 1.282 -9.570 1.00 69.94 124 GLU A C 1
ATOM 945 O O . GLU A 1 124 ? 8.524 1.758 -9.096 1.00 69.94 124 GLU A O 1
ATOM 950 N N . LEU A 1 125 ? 9.676 0.964 -10.862 1.00 74.06 125 LEU A N 1
ATOM 951 C CA . LEU A 1 125 ? 8.604 1.122 -11.837 1.00 74.06 125 LEU A CA 1
ATOM 952 C C . LEU A 1 125 ? 8.056 -0.245 -12.246 1.00 74.06 125 LEU A C 1
ATOM 954 O O . LEU A 1 125 ? 8.690 -0.979 -13.009 1.00 74.06 125 LEU A O 1
ATOM 958 N N . HIS A 1 126 ? 6.829 -0.543 -11.832 1.00 78.31 126 HIS A N 1
ATOM 959 C CA . HIS A 1 126 ? 6.140 -1.786 -12.175 1.00 78.31 126 HIS A CA 1
ATOM 960 C C . HIS A 1 126 ? 5.234 -1.578 -13.399 1.00 78.31 126 HIS A C 1
ATOM 962 O O . HIS A 1 126 ? 4.554 -0.558 -13.491 1.00 78.31 126 HIS A O 1
ATOM 968 N N . PRO A 1 127 ? 5.175 -2.499 -14.375 1.00 75.12 127 PRO A N 1
ATOM 969 C CA . PRO A 1 127 ? 4.282 -2.345 -15.521 1.00 75.12 127 PRO A CA 1
ATOM 970 C C . PRO A 1 127 ? 2.807 -2.321 -15.097 1.00 75.12 127 PRO A C 1
ATOM 972 O O . PRO A 1 127 ? 2.332 -3.248 -14.437 1.00 75.12 127 PRO A O 1
ATOM 975 N N . VAL A 1 128 ? 2.040 -1.319 -15.544 1.00 71.88 128 VAL A N 1
ATOM 976 C CA . VAL A 1 128 ? 0.578 -1.346 -15.380 1.00 71.88 128 VAL A CA 1
ATOM 977 C C . VAL A 1 128 ? 0.036 -2.551 -16.142 1.00 71.88 128 VAL A C 1
ATOM 979 O O . VAL A 1 128 ? 0.356 -2.762 -17.311 1.00 71.88 128 VAL A O 1
ATOM 982 N N . GLY A 1 129 ? -0.802 -3.354 -15.490 1.00 70.19 129 GLY A N 1
ATOM 983 C CA . GLY A 1 129 ? -1.461 -4.484 -16.146 1.00 70.19 129 GLY A CA 1
ATOM 984 C C . GLY A 1 129 ? -0.853 -5.861 -15.860 1.00 70.19 129 GLY A C 1
ATOM 985 O O . GLY A 1 129 ? -1.490 -6.869 -16.161 1.00 70.19 129 GLY A O 1
ATOM 986 N N . ARG A 1 130 ? 0.336 -5.929 -15.254 1.00 78.88 130 ARG A N 1
ATOM 987 C CA . ARG A 1 130 ? 0.969 -7.184 -14.813 1.00 78.88 130 ARG A CA 1
ATOM 988 C C . ARG A 1 130 ? 1.085 -7.224 -13.295 1.00 78.88 130 ARG A C 1
ATOM 990 O O . ARG A 1 130 ? 0.853 -6.212 -12.641 1.00 78.88 130 ARG A O 1
ATOM 997 N N . GLY A 1 131 ? 1.428 -8.389 -12.756 1.00 86.94 131 GLY A N 1
ATOM 998 C CA . GLY A 1 131 ? 1.640 -8.510 -11.322 1.00 86.94 131 GLY A CA 1
ATOM 999 C C . GLY A 1 131 ? 0.342 -8.516 -10.517 1.00 86.94 131 GLY A C 1
ATOM 1000 O O . GLY A 1 131 ? -0.758 -8.261 -11.027 1.00 86.94 131 GLY A O 1
ATOM 1001 N N . LEU A 1 132 ? 0.489 -8.767 -9.222 1.00 90.31 132 LEU A N 1
ATOM 1002 C CA . LEU A 1 132 ? -0.587 -8.609 -8.256 1.00 90.31 132 LEU A CA 1
ATOM 1003 C C . LEU A 1 132 ? -1.064 -7.149 -8.186 1.00 90.31 132 LEU A C 1
ATOM 1005 O O . LEU A 1 132 ? -2.274 -6.902 -8.221 1.00 90.31 132 LEU A O 1
ATOM 1009 N N . LEU A 1 133 ? -0.137 -6.183 -8.147 1.00 91.56 133 LEU A N 1
ATOM 1010 C CA . LEU A 1 133 ? -0.463 -4.756 -8.075 1.00 91.56 133 LEU A CA 1
ATOM 1011 C C . LEU A 1 133 ? -1.305 -4.314 -9.275 1.00 91.56 133 LEU A C 1
ATOM 1013 O O . LEU A 1 133 ? -2.350 -3.682 -9.109 1.00 91.56 133 LEU A O 1
ATOM 1017 N N . GLY A 1 134 ? -0.909 -4.700 -10.491 1.00 90.38 134 GLY A N 1
ATOM 1018 C CA . GLY A 1 134 ? -1.664 -4.372 -11.693 1.00 90.38 134 GLY A CA 1
ATOM 1019 C C . GLY A 1 134 ? -3.055 -5.006 -11.705 1.00 90.38 134 GLY A C 1
ATOM 1020 O O . GLY A 1 134 ? -4.001 -4.383 -12.191 1.00 90.38 134 GLY A O 1
ATOM 1021 N N . THR A 1 135 ? -3.208 -6.235 -11.206 1.00 90.81 135 THR A N 1
ATOM 1022 C CA . THR A 1 135 ? -4.514 -6.914 -11.132 1.00 90.81 135 THR A CA 1
ATOM 1023 C C . THR A 1 135 ? -5.457 -6.218 -10.154 1.00 90.81 135 THR A C 1
ATOM 1025 O O . THR A 1 135 ? -6.614 -5.971 -10.503 1.00 90.81 135 THR A O 1
ATOM 1028 N N . VAL A 1 136 ? -4.969 -5.821 -8.976 1.00 93.06 136 VAL A N 1
ATOM 1029 C CA . VAL A 1 136 ? -5.754 -5.037 -8.006 1.00 93.06 136 VAL A CA 1
ATOM 1030 C C . VAL A 1 136 ? -6.129 -3.669 -8.575 1.00 93.06 136 VAL A C 1
ATOM 1032 O O . VAL A 1 136 ? -7.286 -3.264 -8.474 1.00 93.06 136 VAL A O 1
ATOM 1035 N N . LEU A 1 137 ? -5.193 -2.993 -9.249 1.00 92.75 137 LEU A N 1
ATOM 1036 C CA . LEU A 1 137 ? -5.449 -1.709 -9.903 1.00 92.75 137 LEU A CA 1
ATOM 1037 C C . LEU A 1 137 ? -6.583 -1.813 -10.938 1.00 92.75 137 LEU A C 1
ATOM 1039 O O . LEU A 1 137 ? -7.499 -0.999 -10.930 1.00 92.75 137 LEU A O 1
ATOM 1043 N N . ARG A 1 138 ? -6.549 -2.820 -11.823 1.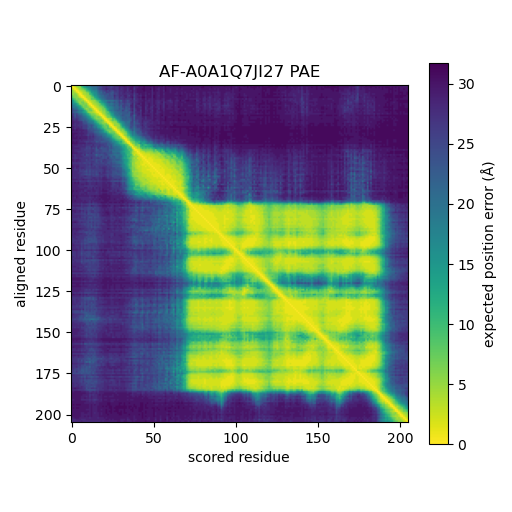00 90.56 138 ARG A N 1
ATOM 1044 C CA . ARG A 1 138 ? -7.557 -2.971 -12.891 1.00 90.56 138 ARG A CA 1
ATOM 1045 C C . ARG A 1 138 ? -8.920 -3.411 -12.373 1.00 90.56 138 ARG A C 1
ATOM 1047 O O . ARG A 1 138 ? -9.937 -2.966 -12.888 1.00 90.56 138 ARG A O 1
ATOM 1054 N N . SER A 1 139 ? -8.933 -4.334 -11.416 1.00 91.81 139 SER A N 1
ATOM 1055 C CA . SER A 1 139 ? -10.175 -4.906 -10.889 1.00 91.81 139 SER A CA 1
ATOM 1056 C C . SER A 1 139 ? -10.854 -4.018 -9.848 1.00 91.81 139 SER A C 1
ATOM 1058 O O . SER A 1 139 ? -11.986 -4.312 -9.468 1.00 91.81 139 SER A O 1
ATOM 1060 N N . CYS A 1 140 ? -10.165 -2.987 -9.336 1.00 93.38 140 CYS A N 1
ATOM 1061 C CA . CYS A 1 140 ? -10.593 -2.196 -8.178 1.00 93.38 140 CYS A CA 1
ATOM 1062 C C . CYS A 1 140 ? -11.034 -3.070 -6.987 1.00 93.38 140 CYS A C 1
ATOM 1064 O O . CYS A 1 140 ? -11.849 -2.651 -6.166 1.00 93.38 140 CYS A O 1
ATOM 1066 N N . THR A 1 141 ? -10.494 -4.286 -6.880 1.00 93.56 141 THR A N 1
ATOM 1067 C CA . THR A 1 141 ? -10.869 -5.264 -5.859 1.00 93.56 141 THR A CA 1
ATOM 1068 C C . THR A 1 141 ? -9.655 -5.556 -4.980 1.00 93.56 141 THR A C 1
ATOM 1070 O O . THR A 1 141 ? -8.595 -5.888 -5.515 1.00 93.56 141 THR A O 1
ATOM 1073 N N . PRO A 1 142 ? -9.767 -5.437 -3.644 1.00 95.31 142 PRO A N 1
ATOM 1074 C CA . PRO A 1 142 ? -8.671 -5.767 -2.745 1.00 95.31 142 PRO A CA 1
ATOM 1075 C C . PRO A 1 142 ? -8.250 -7.233 -2.847 1.00 95.31 142 PRO A C 1
ATOM 1077 O O . PRO A 1 142 ? -9.076 -8.122 -3.055 1.00 95.31 142 PRO A O 1
ATOM 1080 N N . TRP A 1 143 ? -6.971 -7.490 -2.599 1.00 94.69 143 TRP A N 1
ATOM 1081 C CA . TRP A 1 143 ? -6.427 -8.834 -2.453 1.00 94.69 143 TRP A CA 1
ATOM 1082 C C . TRP A 1 143 ? -5.795 -9.012 -1.074 1.00 94.69 143 TRP A C 1
ATOM 1084 O O . TRP A 1 143 ? -5.132 -8.113 -0.562 1.00 94.69 143 TRP A O 1
ATOM 1094 N N . VAL A 1 144 ? -5.980 -10.186 -0.472 1.00 94.25 144 VAL A N 1
ATOM 1095 C CA . VAL A 1 144 ? -5.373 -10.557 0.811 1.00 94.25 144 VAL A CA 1
ATOM 1096 C C . VAL A 1 144 ? -4.910 -12.003 0.728 1.00 94.25 144 VAL A C 1
ATOM 1098 O O . VAL A 1 144 ? -5.681 -12.884 0.348 1.00 94.25 144 VAL A O 1
ATOM 1101 N N . GLY A 1 145 ? -3.665 -12.275 1.108 1.00 92.06 145 GLY A N 1
ATOM 1102 C CA . GLY A 1 145 ? -3.149 -13.635 1.050 1.00 92.06 145 GLY A CA 1
ATOM 1103 C C . GLY A 1 145 ? -1.677 -13.769 1.399 1.00 92.06 145 GLY A C 1
ATOM 1104 O O . GLY A 1 145 ? -1.053 -12.868 1.950 1.00 92.06 145 GLY A O 1
ATOM 1105 N N . ASN A 1 146 ? -1.124 -14.939 1.085 1.00 91.38 146 ASN A N 1
ATOM 1106 C CA . ASN A 1 146 ? 0.307 -15.208 1.165 1.00 91.38 146 ASN A CA 1
ATOM 1107 C C . ASN A 1 146 ? 0.902 -15.100 -0.253 1.00 91.38 146 ASN A C 1
ATOM 1109 O O . ASN A 1 146 ? 0.589 -15.962 -1.082 1.00 91.38 146 ASN A O 1
ATOM 1113 N N . PRO A 1 147 ? 1.756 -14.098 -0.533 1.00 87.19 147 PRO A N 1
ATOM 1114 C CA . PRO A 1 147 ? 2.361 -13.915 -1.855 1.00 87.19 147 PRO A CA 1
ATOM 1115 C C . PRO A 1 147 ? 3.157 -15.137 -2.340 1.00 87.19 147 PRO A C 1
ATOM 1117 O O . PRO A 1 147 ? 3.088 -15.508 -3.510 1.00 87.19 147 PRO A O 1
ATOM 1120 N N . ALA A 1 148 ? 3.830 -15.856 -1.435 1.00 84.56 148 ALA A N 1
ATOM 1121 C CA . ALA A 1 148 ? 4.588 -17.064 -1.764 1.00 84.56 148 ALA A CA 1
ATOM 1122 C C . ALA A 1 148 ? 3.706 -18.245 -2.216 1.00 84.56 148 ALA A C 1
ATOM 1124 O O . ALA A 1 148 ? 4.215 -19.215 -2.777 1.00 84.56 148 ALA A O 1
ATOM 1125 N N . ARG A 1 149 ? 2.384 -18.186 -1.996 1.00 85.69 149 ARG A N 1
ATOM 1126 C CA . ARG A 1 149 ? 1.418 -19.193 -2.473 1.00 85.69 149 ARG A CA 1
ATOM 1127 C C . ARG A 1 149 ? 0.769 -18.840 -3.812 1.00 85.69 149 ARG A C 1
ATOM 1129 O O . ARG A 1 149 ? -0.019 -19.639 -4.316 1.00 85.69 149 ARG A O 1
ATOM 1136 N N . MET A 1 150 ? 1.079 -17.682 -4.393 1.00 82.75 150 MET A N 1
ATOM 1137 C CA . MET A 1 150 ? 0.576 -17.320 -5.721 1.00 82.75 150 MET A CA 1
ATOM 1138 C C . MET A 1 150 ? 1.114 -18.292 -6.771 1.00 82.75 150 MET A C 1
ATOM 1140 O O . MET A 1 150 ? 2.281 -18.678 -6.707 1.00 82.75 150 MET A O 1
ATOM 1144 N N . ARG A 1 151 ? 0.256 -18.731 -7.697 1.00 75.06 151 ARG A N 1
ATOM 1145 C CA . ARG A 1 151 ? 0.589 -19.793 -8.661 1.00 75.06 151 ARG A CA 1
ATOM 1146 C C . ARG A 1 151 ? 1.534 -19.311 -9.752 1.00 75.06 151 ARG A C 1
ATOM 1148 O O . ARG A 1 151 ? 2.428 -20.053 -10.141 1.00 75.06 151 ARG A O 1
ATOM 1155 N N . GLU A 1 152 ? 1.340 -18.089 -10.233 1.00 75.12 152 GLU A N 1
ATOM 1156 C CA . GLU A 1 152 ? 2.138 -17.538 -11.318 1.00 75.12 152 GLU A CA 1
ATOM 1157 C C . GLU A 1 152 ? 3.317 -16.733 -10.772 1.00 75.12 152 GLU A C 1
ATOM 1159 O O . GLU A 1 152 ? 3.154 -15.784 -10.009 1.00 75.12 152 GLU A O 1
ATOM 1164 N N . GLN A 1 153 ? 4.531 -17.096 -11.194 1.00 65.31 153 GLN A N 1
ATOM 1165 C CA . GLN A 1 153 ? 5.751 -16.369 -10.830 1.00 65.31 153 GLN A CA 1
ATOM 1166 C C . GLN A 1 153 ? 5.696 -14.906 -11.303 1.00 65.31 153 GLN A C 1
ATOM 1168 O O . GLN A 1 153 ? 6.170 -14.022 -10.605 1.00 65.31 153 GLN A O 1
ATOM 1173 N N . ALA A 1 154 ? 5.076 -14.648 -12.460 1.00 65.00 154 ALA A N 1
ATOM 1174 C CA . ALA A 1 154 ? 4.914 -13.306 -13.023 1.00 65.00 154 ALA A CA 1
ATOM 1175 C C . ALA A 1 154 ? 3.979 -12.398 -12.200 1.00 65.00 154 ALA A C 1
ATOM 1177 O O . ALA A 1 154 ? 3.967 -11.186 -12.412 1.00 65.00 154 ALA A O 1
ATOM 1178 N N . GLU A 1 155 ? 3.199 -12.969 -11.276 1.00 68.88 155 GLU A N 1
ATOM 1179 C CA . GLU A 1 155 ? 2.364 -12.216 -10.338 1.00 68.88 155 GLU A CA 1
ATOM 1180 C C . GLU A 1 155 ? 3.104 -11.856 -9.039 1.00 68.88 155 GLU A C 1
ATOM 1182 O O . GLU A 1 155 ? 2.637 -11.001 -8.285 1.00 68.88 155 GLU A O 1
ATOM 1187 N N . ARG A 1 156 ? 4.259 -12.487 -8.779 1.00 73.31 156 ARG A N 1
ATOM 1188 C CA . ARG A 1 156 ? 5.090 -12.253 -7.594 1.00 73.31 156 ARG A CA 1
ATOM 1189 C C . ARG A 1 156 ? 6.047 -11.099 -7.862 1.00 73.31 156 ARG A C 1
ATOM 1191 O O . ARG A 1 156 ? 7.111 -11.279 -8.446 1.00 73.31 156 ARG A O 1
ATOM 1198 N N . GLU A 1 157 ? 5.643 -9.911 -7.447 1.00 79.50 157 GLU A N 1
ATOM 1199 C CA . GLU A 1 157 ? 6.496 -8.724 -7.513 1.00 79.50 157 GLU A CA 1
ATOM 1200 C C . GLU A 1 157 ? 7.523 -8.720 -6.368 1.00 79.50 157 GLU A C 1
ATOM 1202 O O . GLU A 1 157 ? 7.234 -9.198 -5.267 1.00 79.50 157 GLU A O 1
ATOM 1207 N N . SER A 1 158 ? 8.706 -8.161 -6.640 1.00 77.88 158 SER A N 1
ATOM 1208 C CA . SER A 1 158 ? 9.849 -7.999 -5.718 1.00 77.88 158 SER A CA 1
ATOM 1209 C C . SER A 1 158 ? 9.442 -7.399 -4.372 1.00 77.88 158 SER A C 1
ATOM 1211 O O . SER A 1 158 ? 9.864 -7.874 -3.321 1.00 77.88 158 SER A O 1
ATOM 1213 N N . VAL A 1 159 ? 8.535 -6.416 -4.387 1.00 78.62 159 VAL A N 1
ATOM 1214 C CA . VAL A 1 159 ? 7.983 -5.772 -3.183 1.00 78.62 159 VAL A CA 1
ATOM 1215 C C . VAL A 1 159 ? 7.317 -6.756 -2.210 1.00 78.62 159 VAL A C 1
ATOM 1217 O O . VAL A 1 159 ? 7.195 -6.470 -1.019 1.00 78.62 159 VAL A O 1
ATOM 1220 N N . PHE A 1 160 ? 6.885 -7.927 -2.688 1.00 82.62 160 PHE A N 1
ATOM 1221 C CA . PHE A 1 160 ? 6.286 -8.967 -1.854 1.00 82.62 160 PHE A CA 1
ATOM 1222 C C . PHE A 1 160 ? 7.262 -10.069 -1.438 1.00 82.62 160 PHE A C 1
ATOM 1224 O O . PHE A 1 160 ? 6.864 -11.011 -0.740 1.00 82.62 160 PHE A O 1
ATOM 1231 N N . GLU A 1 161 ? 8.528 -9.987 -1.843 1.00 79.00 161 GLU A N 1
ATOM 1232 C CA . GLU A 1 161 ? 9.535 -10.950 -1.427 1.00 79.00 161 GLU A CA 1
ATOM 1233 C C . GLU A 1 161 ? 9.684 -10.947 0.094 1.00 79.00 161 GLU A C 1
ATOM 1235 O O . GLU A 1 161 ? 9.598 -9.924 0.772 1.00 79.00 161 GLU A O 1
ATOM 1240 N N . ARG A 1 162 ? 9.902 -12.140 0.656 1.00 82.19 162 ARG A N 1
ATOM 1241 C CA . ARG A 1 162 ? 10.091 -12.352 2.101 1.00 82.19 162 ARG A CA 1
ATOM 1242 C C . ARG A 1 162 ? 8.861 -12.019 2.961 1.00 82.19 162 ARG A C 1
ATOM 1244 O O . ARG A 1 162 ? 8.952 -12.108 4.188 1.00 82.19 162 ARG A O 1
ATOM 1251 N N . LEU A 1 163 ? 7.712 -11.674 2.373 1.00 86.50 163 LEU A N 1
ATOM 1252 C CA . LEU A 1 163 ? 6.455 -11.500 3.101 1.00 86.50 163 LEU A CA 1
ATOM 1253 C C . LEU A 1 163 ? 5.726 -12.838 3.269 1.00 86.50 163 LEU A C 1
ATOM 1255 O O . LEU A 1 163 ? 5.472 -13.567 2.312 1.00 86.50 163 LEU A O 1
ATOM 1259 N N . ARG A 1 164 ? 5.310 -13.131 4.502 1.00 89.50 164 ARG A N 1
ATOM 1260 C CA . ARG A 1 164 ? 4.444 -14.271 4.835 1.00 89.50 164 ARG A CA 1
ATOM 1261 C C . ARG A 1 164 ? 2.992 -14.008 4.451 1.00 89.50 164 ARG A C 1
ATOM 1263 O O . ARG A 1 164 ? 2.256 -14.924 4.086 1.00 89.50 164 ARG A O 1
ATOM 1270 N N . SER A 1 165 ? 2.554 -12.769 4.616 1.00 91.50 165 SER A N 1
ATOM 1271 C CA . SER A 1 165 ? 1.193 -12.337 4.325 1.00 91.50 165 SER A CA 1
ATOM 1272 C C . SER A 1 165 ? 1.205 -10.902 3.843 1.00 91.50 165 SER A C 1
ATOM 1274 O O . SER A 1 165 ? 1.978 -10.094 4.360 1.00 91.50 165 SER A O 1
ATOM 1276 N N . ALA A 1 166 ? 0.316 -10.587 2.913 1.00 93.44 166 ALA A N 1
ATOM 1277 C CA . ALA A 1 166 ? 0.129 -9.241 2.421 1.00 93.44 166 ALA A CA 1
ATOM 1278 C C . ALA A 1 166 ? -1.348 -8.934 2.160 1.00 93.44 166 ALA A C 1
ATOM 1280 O O . ALA A 1 166 ? -2.158 -9.828 1.894 1.00 93.44 166 ALA A O 1
ATOM 1281 N N . CYS A 1 167 ? -1.663 -7.648 2.229 1.00 94.12 167 CYS A N 1
ATOM 1282 C CA . CYS A 1 167 ? -2.926 -7.074 1.798 1.00 94.12 167 CYS A CA 1
ATOM 1283 C C . CYS A 1 167 ? -2.621 -5.992 0.766 1.00 94.12 167 CYS A C 1
ATOM 1285 O O . CYS A 1 167 ? -1.723 -5.178 0.969 1.00 94.12 167 CYS A O 1
ATOM 1287 N N . VAL A 1 168 ? -3.373 -5.971 -0.325 1.00 95.19 168 VAL A N 1
ATOM 1288 C CA . VAL A 1 168 ? -3.187 -5.041 -1.433 1.00 95.19 168 VAL A CA 1
ATOM 1289 C C . VAL A 1 168 ? -4.534 -4.400 -1.735 1.00 95.19 168 VAL A C 1
ATOM 1291 O O . VAL A 1 168 ? -5.501 -5.091 -2.052 1.00 95.19 168 VAL A O 1
ATOM 1294 N N . PHE A 1 169 ? -4.610 -3.080 -1.604 1.00 95.88 169 PHE A N 1
ATOM 1295 C CA . PHE A 1 169 ? -5.833 -2.297 -1.729 1.00 95.88 169 PHE A CA 1
ATOM 1296 C C . PHE A 1 169 ? -5.722 -1.304 -2.885 1.00 95.88 169 PHE A C 1
ATOM 1298 O O . PHE A 1 169 ? -4.703 -0.622 -2.999 1.00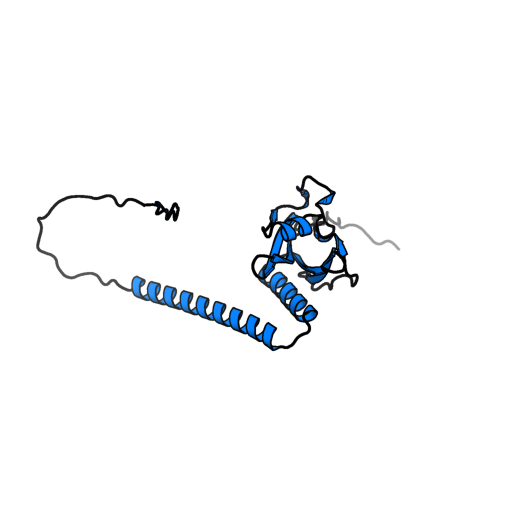 95.88 169 PHE A O 1
ATOM 1305 N N . PRO A 1 170 ? -6.759 -1.159 -3.721 1.00 95.44 170 PRO A N 1
ATOM 1306 C CA . PRO A 1 170 ? -6.790 -0.096 -4.713 1.00 95.44 170 PRO A CA 1
ATOM 1307 C C . PRO A 1 170 ? -6.982 1.261 -4.024 1.00 95.44 170 PRO A C 1
ATOM 1309 O O . PRO A 1 170 ? -7.802 1.407 -3.117 1.00 95.44 170 PRO A O 1
ATOM 1312 N N . LEU A 1 171 ? -6.257 2.275 -4.488 1.00 94.06 171 LEU A N 1
ATOM 1313 C CA . LEU A 1 171 ? -6.511 3.674 -4.155 1.00 94.06 171 LEU A CA 1
ATOM 1314 C C . LEU A 1 171 ? -7.440 4.233 -5.230 1.00 94.06 171 LEU A C 1
ATOM 1316 O O . LEU A 1 171 ? -6.986 4.564 -6.323 1.00 94.06 171 LEU A O 1
ATOM 1320 N N . ALA A 1 172 ? -8.743 4.258 -4.954 1.00 90.88 172 ALA A N 1
ATOM 1321 C CA . ALA A 1 172 ? -9.765 4.603 -5.937 1.00 90.88 172 ALA A CA 1
ATOM 1322 C C . ALA A 1 172 ? -10.310 6.024 -5.766 1.00 90.88 172 ALA A C 1
ATOM 1324 O O . ALA A 1 172 ? -10.567 6.488 -4.657 1.00 90.88 172 ALA A O 1
ATOM 1325 N N . VAL A 1 173 ? -10.527 6.691 -6.897 1.00 85.19 173 VAL A N 1
ATOM 1326 C CA . VAL A 1 173 ? -11.277 7.942 -7.006 1.00 85.19 173 VAL A CA 1
ATOM 1327 C C . VAL A 1 173 ? -12.465 7.664 -7.917 1.00 85.19 173 VAL A C 1
ATOM 1329 O O . VAL A 1 173 ? -12.293 7.377 -9.102 1.00 85.19 173 VAL A O 1
ATOM 1332 N N . ARG A 1 174 ? -13.680 7.749 -7.360 1.00 87.38 174 ARG A N 1
ATOM 1333 C CA . ARG A 1 174 ? -14.909 7.268 -8.019 1.00 87.38 174 ARG A CA 1
ATOM 1334 C C . ARG A 1 174 ? -14.740 5.792 -8.412 1.00 87.38 174 ARG A C 1
ATOM 1336 O O . ARG A 1 174 ? -14.344 4.992 -7.573 1.00 87.38 174 ARG A O 1
ATOM 1343 N N . ASP A 1 175 ? -14.973 5.460 -9.677 1.00 83.56 175 ASP A N 1
ATOM 1344 C CA . ASP A 1 175 ? -14.941 4.088 -10.190 1.00 83.56 175 ASP A CA 1
ATOM 1345 C C . ASP A 1 175 ? -13.578 3.693 -10.791 1.00 83.56 175 ASP A C 1
ATOM 1347 O O . ASP A 1 175 ? -13.463 2.669 -11.464 1.00 83.56 175 ASP A O 1
ATOM 1351 N N . ARG A 1 176 ? -12.527 4.501 -10.576 1.00 86.25 176 ARG A N 1
ATOM 1352 C CA . ARG A 1 176 ? -11.183 4.271 -11.129 1.00 86.25 176 ARG A CA 1
ATOM 1353 C C . ARG A 1 176 ? -10.126 4.216 -10.029 1.00 86.25 176 ARG A C 1
ATOM 1355 O O . ARG A 1 176 ? -9.981 5.163 -9.258 1.00 86.25 176 ARG A O 1
ATOM 1362 N N . ALA A 1 177 ? -9.322 3.153 -10.011 1.00 91.62 177 ALA A N 1
ATOM 1363 C CA . ALA A 1 177 ? -8.099 3.122 -9.216 1.00 91.62 177 ALA A CA 1
ATOM 1364 C C . ALA A 1 177 ? -7.029 4.033 -9.838 1.00 91.62 177 ALA A C 1
ATOM 1366 O O . ALA A 1 177 ? -6.697 3.907 -11.017 1.00 91.62 177 ALA A O 1
ATOM 1367 N N . VAL A 1 178 ? -6.490 4.947 -9.034 1.00 91.81 178 VAL A N 1
ATOM 1368 C CA . VAL A 1 178 ? -5.364 5.831 -9.380 1.00 91.81 178 VAL A CA 1
ATOM 1369 C C . VAL A 1 178 ? -4.034 5.308 -8.830 1.00 91.81 178 VAL A C 1
ATOM 1371 O O . VAL A 1 178 ? -2.968 5.801 -9.185 1.00 91.81 178 VAL A O 1
ATOM 1374 N N . GLY A 1 179 ? -4.075 4.277 -7.987 1.00 92.94 179 GLY A N 1
ATOM 1375 C CA . GLY A 1 179 ? -2.900 3.667 -7.383 1.00 92.94 179 GLY A CA 1
ATOM 1376 C C . GLY A 1 179 ? -3.245 2.435 -6.556 1.00 92.94 179 GLY A C 1
ATOM 1377 O O . GLY A 1 179 ? -4.377 1.946 -6.580 1.00 92.94 179 GLY A O 1
ATOM 1378 N N . VAL A 1 180 ? -2.262 1.944 -5.811 1.00 94.69 180 VAL A N 1
ATOM 1379 C CA . VAL A 1 180 ? -2.354 0.750 -4.973 1.00 94.69 180 VAL A CA 1
ATOM 1380 C C . VAL A 1 180 ? -1.598 0.975 -3.662 1.00 94.69 180 VAL A C 1
ATOM 1382 O O . VAL A 1 180 ? -0.490 1.505 -3.656 1.00 94.69 180 VAL A O 1
ATOM 1385 N N . LEU A 1 181 ? -2.193 0.546 -2.551 1.00 94.94 181 LEU A N 1
ATOM 1386 C CA . LEU A 1 181 ? -1.571 0.438 -1.234 1.00 94.94 181 LEU A CA 1
ATOM 1387 C C . LEU A 1 181 ? -1.278 -1.036 -0.948 1.00 94.94 181 LEU A C 1
ATOM 1389 O O . LEU A 1 181 ? -2.196 -1.853 -0.915 1.00 94.94 181 LEU A O 1
ATOM 1393 N N . ALA A 1 182 ? -0.020 -1.370 -0.696 1.00 93.69 182 ALA A N 1
ATOM 1394 C CA . ALA A 1 182 ? 0.416 -2.696 -0.286 1.00 93.69 182 ALA A CA 1
ATOM 1395 C C . ALA A 1 182 ? 0.870 -2.681 1.178 1.00 93.69 182 ALA A C 1
ATOM 1397 O O . ALA A 1 182 ? 1.583 -1.781 1.616 1.00 93.69 182 ALA A O 1
ATOM 1398 N N . LEU A 1 183 ? 0.455 -3.694 1.932 1.00 93.44 183 LEU A N 1
ATOM 1399 C CA . LEU A 1 183 ? 0.800 -3.916 3.332 1.00 93.44 183 LEU A CA 1
ATOM 1400 C C . LEU A 1 183 ? 1.356 -5.327 3.469 1.00 93.44 183 LEU A C 1
ATOM 1402 O O . LEU A 1 183 ? 0.781 -6.269 2.923 1.00 93.44 183 LEU A O 1
ATOM 1406 N N . GLY A 1 184 ? 2.435 -5.484 4.223 1.00 91.94 184 GLY A N 1
ATOM 1407 C CA . GLY A 1 184 ? 3.171 -6.733 4.330 1.00 91.94 184 GLY A CA 1
ATOM 1408 C C . GLY A 1 184 ? 3.535 -7.099 5.757 1.00 91.94 184 GLY A C 1
ATOM 1409 O O . GLY A 1 184 ? 3.787 -6.238 6.597 1.00 91.94 184 GLY A O 1
ATOM 1410 N N . ARG A 1 185 ? 3.598 -8.401 6.029 1.00 91.00 185 ARG A N 1
ATOM 1411 C CA . ARG A 1 185 ? 4.203 -8.945 7.244 1.00 91.00 185 ARG A CA 1
ATOM 1412 C C . ARG A 1 185 ? 5.227 -10.014 6.888 1.00 91.00 185 ARG A C 1
ATOM 1414 O O . ARG A 1 185 ? 4.910 -10.922 6.116 1.00 91.00 185 ARG A O 1
ATOM 1421 N N . HIS A 1 186 ? 6.417 -9.933 7.464 1.00 85.75 186 HIS A N 1
ATOM 1422 C CA . HIS A 1 186 ? 7.468 -10.931 7.335 1.00 85.75 186 HIS A CA 1
ATOM 1423 C C . HIS A 1 186 ? 7.151 -12.187 8.158 1.00 85.75 186 HIS A C 1
ATOM 1425 O O . HIS A 1 186 ? 6.312 -12.201 9.068 1.00 85.75 186 HIS A O 1
ATOM 1431 N N . GLU A 1 187 ? 7.837 -13.285 7.844 1.00 69.00 187 GLU A N 1
ATOM 1432 C CA . GLU A 1 187 ? 7.981 -14.353 8.828 1.00 69.00 187 GLU A CA 1
ATOM 1433 C C . GLU A 1 187 ? 8.747 -13.794 10.029 1.00 69.00 187 GLU A C 1
ATOM 1435 O O . GLU A 1 187 ? 9.807 -13.190 9.873 1.00 69.00 187 GLU A O 1
ATOM 1440 N N . ARG A 1 188 ? 8.218 -13.982 11.245 1.00 57.81 188 ARG A N 1
ATOM 1441 C CA . ARG A 1 188 ? 9.021 -13.727 12.443 1.00 57.81 188 ARG A CA 1
ATOM 1442 C C . ARG A 1 188 ? 10.242 -14.632 12.355 1.00 57.81 188 ARG A C 1
ATOM 1444 O O . ARG A 1 188 ? 10.070 -15.849 12.323 1.00 57.81 188 ARG A O 1
ATOM 1451 N N . ALA A 1 189 ? 11.438 -14.049 12.345 1.00 51.22 189 ALA A N 1
ATOM 1452 C CA . ALA A 1 189 ? 12.650 -14.816 12.569 1.00 51.22 189 ALA A CA 1
ATOM 1453 C C . ALA A 1 189 ? 12.470 -15.586 13.884 1.00 51.22 189 ALA A C 1
ATOM 1455 O O . ALA A 1 189 ? 12.259 -14.984 14.939 1.00 51.22 189 ALA A O 1
ATOM 1456 N N . VAL A 1 190 ? 12.479 -16.917 13.817 1.00 43.78 190 VAL A N 1
ATOM 1457 C CA . VAL A 1 190 ? 12.652 -17.733 15.017 1.00 43.78 190 VAL A CA 1
ATOM 1458 C C . VAL A 1 190 ? 14.068 -17.424 15.499 1.00 43.78 190 VAL A C 1
ATOM 1460 O O . VAL A 1 190 ? 15.000 -17.615 14.714 1.00 43.78 190 VAL A O 1
ATOM 1463 N N . PRO A 1 191 ? 14.268 -16.913 16.727 1.00 45.97 191 PRO A N 1
ATOM 1464 C CA . PRO A 1 191 ? 15.610 -16.751 17.258 1.00 45.97 191 PRO A CA 1
ATOM 1465 C C . PRO A 1 191 ? 16.267 -18.128 17.248 1.00 45.97 191 PRO A C 1
ATOM 1467 O O . PRO A 1 191 ? 15.771 -19.050 17.896 1.00 45.97 191 PRO A O 1
ATOM 1470 N N . VAL A 1 192 ? 17.341 -18.289 16.475 1.00 48.91 192 VAL A N 1
ATOM 1471 C CA . VAL A 1 192 ? 18.158 -19.499 16.543 1.00 48.91 192 VAL A CA 1
ATOM 1472 C C . VAL A 1 192 ? 18.739 -19.526 17.959 1.00 48.91 192 VAL A C 1
ATOM 1474 O O . VAL A 1 192 ? 19.430 -18.571 18.326 1.00 48.91 192 VAL A O 1
ATOM 1477 N N . PRO A 1 193 ? 18.449 -20.545 18.790 1.00 42.88 193 PRO A N 1
ATOM 1478 C CA . PRO A 1 193 ? 19.092 -20.658 20.086 1.00 42.88 193 PRO A CA 1
ATOM 1479 C C . PRO A 1 193 ? 20.594 -20.735 19.840 1.00 42.88 193 PRO A C 1
ATOM 1481 O O . PRO A 1 193 ? 21.049 -21.588 19.077 1.00 42.88 193 PRO A O 1
ATOM 1484 N N . LEU A 1 194 ? 21.355 -19.827 20.449 1.00 49.75 194 LEU A N 1
ATOM 1485 C CA . LEU A 1 194 ? 22.810 -19.897 20.447 1.00 49.75 194 LEU A CA 1
ATOM 1486 C C . LEU A 1 194 ? 23.194 -21.225 21.110 1.00 49.75 194 LEU A C 1
ATOM 1488 O O . LEU A 1 194 ? 23.114 -21.364 22.331 1.00 49.75 194 LEU A O 1
ATOM 1492 N N . ALA A 1 195 ? 23.525 -22.226 20.292 1.00 48.22 195 ALA A N 1
ATOM 1493 C CA . ALA A 1 195 ? 24.056 -23.492 20.767 1.00 48.22 195 ALA A CA 1
ATOM 1494 C C . ALA A 1 195 ? 25.323 -23.196 21.579 1.00 48.22 195 ALA A C 1
ATOM 1496 O O . ALA A 1 195 ? 26.168 -22.401 21.166 1.00 48.22 195 ALA A O 1
ATOM 1497 N N . GLY A 1 196 ? 25.369 -23.775 22.777 1.00 48.28 196 GLY A N 1
ATOM 1498 C CA . GLY A 1 196 ? 26.226 -23.352 23.872 1.00 48.28 196 GLY A CA 1
ATOM 1499 C C . GLY A 1 196 ? 27.699 -23.205 23.509 1.00 48.28 196 GLY A C 1
ATOM 1500 O O . GLY A 1 196 ? 28.330 -24.118 22.981 1.00 48.28 196 GLY A O 1
ATOM 1501 N N . GLN A 1 197 ? 28.264 -22.063 23.895 1.00 48.00 197 GLN A N 1
ATOM 1502 C CA . GLN A 1 197 ? 29.697 -21.964 24.125 1.00 48.00 197 GLN A CA 1
ATOM 1503 C C . GLN A 1 197 ? 29.997 -22.753 25.402 1.00 48.00 197 GLN A C 1
ATOM 1505 O O . GLN A 1 197 ? 29.653 -22.339 26.510 1.00 48.00 197 GLN A O 1
ATOM 1510 N N . HIS A 1 198 ? 30.572 -23.940 25.219 1.00 49.78 198 HIS A N 1
ATOM 1511 C CA . HIS A 1 198 ? 31.180 -24.708 26.295 1.00 49.78 198 HIS A CA 1
ATOM 1512 C C . HIS A 1 198 ? 32.270 -23.855 26.969 1.00 49.78 198 HIS A C 1
ATOM 1514 O O . HIS A 1 198 ? 33.108 -23.294 26.261 1.00 49.78 198 HIS A O 1
ATOM 1520 N N . PRO A 1 199 ? 32.302 -23.758 28.310 1.00 62.62 199 PRO A N 1
ATOM 1521 C CA . PRO A 1 199 ? 33.412 -23.146 29.016 1.00 62.62 199 PRO A CA 1
ATOM 1522 C C . PRO A 1 199 ? 34.509 -24.194 29.251 1.00 62.62 199 PRO A C 1
ATOM 1524 O O . PRO A 1 199 ? 34.233 -25.289 29.740 1.00 62.62 199 PRO A O 1
ATOM 1527 N N . GLY A 1 200 ? 35.755 -23.837 28.946 1.00 43.84 200 GLY A N 1
ATOM 1528 C CA . GLY A 1 200 ? 36.952 -24.595 29.326 1.00 43.84 200 GLY A CA 1
ATOM 1529 C C . GLY A 1 200 ? 37.870 -24.856 28.131 1.00 43.84 200 GLY A C 1
ATOM 1530 O O . GLY A 1 200 ? 37.416 -25.329 27.100 1.00 43.84 200 GLY A O 1
ATOM 1531 N N . ALA A 1 201 ? 39.172 -24.604 28.178 1.00 51.25 201 ALA A N 1
ATOM 1532 C CA . ALA A 1 201 ? 40.074 -24.179 29.247 1.00 51.25 201 ALA A CA 1
ATOM 1533 C C . ALA A 1 201 ? 41.400 -23.724 28.563 1.00 51.25 201 ALA A C 1
ATOM 1535 O O . ALA A 1 201 ? 41.383 -23.458 27.362 1.00 51.25 201 ALA A O 1
ATOM 1536 N N . PRO A 1 202 ? 42.544 -23.651 29.261 1.00 58.38 202 PRO A N 1
ATOM 1537 C CA . PRO A 1 202 ? 43.096 -22.450 29.873 1.00 58.38 202 PRO A CA 1
ATOM 1538 C C . PRO A 1 202 ? 44.331 -21.894 29.135 1.00 58.38 202 PRO A C 1
ATOM 1540 O O . PRO A 1 202 ? 44.914 -22.546 28.272 1.00 58.38 202 PRO A O 1
ATOM 1543 N N . GLU A 1 203 ? 44.731 -20.687 29.543 1.00 55.56 203 GLU A N 1
ATOM 1544 C CA . GLU A 1 203 ? 46.036 -20.061 29.285 1.00 55.56 203 GLU A CA 1
ATOM 1545 C C . GLU A 1 203 ? 47.209 -21.043 29.362 1.00 55.56 203 GLU A C 1
ATOM 1547 O O . GLU A 1 203 ? 47.332 -21.777 30.349 1.00 55.56 203 GLU A O 1
ATOM 1552 N N . ARG A 1 204 ? 48.121 -20.952 28.384 1.00 50.59 204 ARG A N 1
ATOM 1553 C CA . ARG A 1 204 ? 49.557 -21.172 28.587 1.00 50.59 204 ARG A CA 1
ATOM 1554 C C . ARG A 1 204 ? 50.398 -20.280 27.667 1.00 50.59 204 ARG A C 1
ATOM 1556 O O . ARG A 1 204 ? 50.263 -20.382 26.451 1.00 50.59 204 ARG A O 1
ATOM 1563 N N . ASP A 1 205 ? 51.246 -19.514 28.357 1.00 54.91 205 ASP A N 1
ATOM 1564 C CA . ASP A 1 205 ? 52.528 -18.865 28.028 1.00 54.91 205 ASP A CA 1
ATOM 1565 C C . ASP A 1 205 ? 52.623 -17.818 26.905 1.00 54.91 205 ASP A C 1
ATOM 1567 O O . ASP A 1 205 ? 52.454 -18.151 25.712 1.00 54.91 205 ASP A O 1
#